Protein AF-A0A9W6T7G6-F1 (afdb_monomer_lite)

Sequence (216 aa):
MIFKNLLLYATSFLFLQGIANAEGKRWNKVQATVNSCNAVTPLGATFDFVGGRGRNTKICTYAPAMGTLMLCANQTLEGDEKLMAQFFENLLDRCPKLTADDLQAQYVNATNNHLPYDPNRNISIPIYLPTLLNPEFTSAAIEEYYWFYRNYDMSPIWGGALLAYWGGALLIAAIFNFMRVTGVIKSFNFTWFNYLRQWFTLPTWFANVVKCDTWY

Structure (mmCIF, N/CA/C/O backbone):
data_AF-A0A9W6T7G6-F1
#
_entry.id   AF-A0A9W6T7G6-F1
#
loop_
_atom_site.group_PDB
_atom_site.id
_atom_site.type_symbol
_atom_site.label_atom_id
_atom_site.label_alt_id
_atom_site.label_comp_id
_atom_site.label_asym_id
_atom_site.label_entity_id
_atom_site.label_seq_id
_atom_site.pdbx_PDB_ins_code
_atom_site.Cartn_x
_atom_site.Cartn_y
_atom_site.Cartn_z
_atom_site.occupancy
_atom_site.B_iso_or_equiv
_atom_site.auth_seq_id
_atom_site.auth_comp_id
_atom_site.auth_asym_id
_atom_site.auth_atom_id
_atom_site.pdbx_PDB_model_num
ATOM 1 N N . MET A 1 1 ? -12.242 -8.575 49.046 1.00 52.22 1 MET A N 1
ATOM 2 C CA . MET A 1 1 ? -12.893 -7.482 48.281 1.00 52.22 1 MET A CA 1
ATOM 3 C C . MET A 1 1 ? -11.879 -6.650 47.480 1.00 52.22 1 MET A C 1
ATOM 5 O O . MET A 1 1 ? -12.135 -6.383 46.317 1.00 52.22 1 MET A O 1
ATOM 9 N N . ILE A 1 2 ? -10.698 -6.349 48.035 1.00 49.16 2 ILE A N 1
ATOM 10 C CA . ILE A 1 2 ? -9.618 -5.557 47.399 1.00 49.16 2 ILE A CA 1
ATOM 11 C C . ILE A 1 2 ? -9.112 -6.145 46.059 1.00 49.16 2 ILE A C 1
ATOM 13 O O . ILE A 1 2 ? -8.926 -5.408 45.096 1.00 49.16 2 ILE A O 1
ATOM 17 N N . PHE A 1 3 ? -8.994 -7.473 45.947 1.00 47.41 3 PHE A N 1
ATOM 18 C CA . PHE A 1 3 ? -8.505 -8.143 44.727 1.00 47.41 3 PHE A CA 1
ATOM 19 C C . PHE A 1 3 ? -9.407 -7.959 43.489 1.00 47.41 3 PHE A C 1
ATOM 21 O O . PHE A 1 3 ? -8.910 -7.926 42.367 1.00 47.41 3 PHE A O 1
ATOM 28 N N . LYS A 1 4 ? -10.729 -7.800 43.672 1.00 56.62 4 LYS A N 1
ATOM 29 C CA . LYS A 1 4 ? -11.670 -7.588 42.553 1.00 56.62 4 LYS A CA 1
ATOM 30 C C . LYS A 1 4 ? -11.545 -6.186 41.953 1.00 56.62 4 LYS A C 1
ATOM 32 O O . LYS A 1 4 ? -11.643 -6.035 40.741 1.00 56.62 4 LYS A O 1
ATOM 37 N N . ASN A 1 5 ? -11.282 -5.184 42.791 1.00 55.41 5 ASN A N 1
ATOM 38 C CA . ASN A 1 5 ? -11.094 -3.810 42.331 1.00 55.41 5 ASN A CA 1
ATOM 39 C C . ASN A 1 5 ? -9.758 -3.654 41.599 1.00 55.41 5 ASN A C 1
ATOM 41 O O . ASN A 1 5 ? -9.711 -3.000 40.564 1.00 55.41 5 ASN A O 1
ATOM 45 N N . LEU A 1 6 ? -8.699 -4.324 42.066 1.00 55.69 6 LEU A N 1
ATOM 46 C CA . LEU A 1 6 ? -7.392 -4.293 41.406 1.00 55.69 6 LEU A CA 1
ATOM 47 C C . LEU A 1 6 ? -7.447 -4.851 39.971 1.00 55.69 6 LEU A C 1
ATOM 49 O O . LEU A 1 6 ? -6.836 -4.290 39.067 1.00 55.69 6 LEU A O 1
ATOM 53 N N . LEU A 1 7 ? -8.231 -5.913 39.750 1.00 63.28 7 LEU A N 1
ATOM 54 C CA . LEU A 1 7 ? -8.416 -6.518 38.425 1.00 63.28 7 LEU A CA 1
ATOM 55 C C . LEU A 1 7 ? -9.178 -5.588 37.460 1.00 63.28 7 LEU A C 1
ATOM 57 O O . LEU A 1 7 ? -8.873 -5.533 36.270 1.00 63.28 7 LEU A O 1
ATOM 61 N N . LEU A 1 8 ? -10.144 -4.825 37.978 1.00 64.75 8 LEU A N 1
ATOM 62 C CA . LEU A 1 8 ? -10.899 -3.816 37.226 1.00 64.75 8 LEU A CA 1
ATOM 63 C C . LEU A 1 8 ? -10.024 -2.622 36.817 1.00 64.75 8 LEU A C 1
ATOM 65 O O . LEU A 1 8 ? -10.102 -2.159 35.680 1.00 64.75 8 LEU A O 1
ATOM 69 N N . TYR A 1 9 ? -9.151 -2.152 37.710 1.00 67.00 9 TYR A N 1
ATOM 70 C CA . TYR A 1 9 ? -8.193 -1.089 37.385 1.00 67.00 9 TYR A CA 1
ATOM 71 C C . TYR A 1 9 ? -7.105 -1.554 36.409 1.00 67.00 9 TYR A C 1
ATOM 73 O O . TYR A 1 9 ? -6.768 -0.830 35.478 1.00 67.00 9 TYR A O 1
ATOM 81 N N . ALA A 1 10 ? -6.596 -2.781 36.556 1.00 65.69 10 ALA A N 1
ATOM 82 C CA . ALA A 1 10 ? -5.599 -3.330 35.637 1.00 65.69 10 ALA A CA 1
ATOM 83 C C . ALA A 1 10 ? -6.156 -3.532 34.214 1.00 65.69 10 ALA A C 1
ATOM 85 O O . ALA A 1 10 ? -5.491 -3.201 33.234 1.00 65.69 10 ALA A O 1
ATOM 86 N N . THR A 1 11 ? -7.394 -4.023 34.087 1.00 67.06 11 THR A N 1
ATOM 87 C CA . THR A 1 11 ? -8.040 -4.223 32.776 1.00 67.06 11 THR A CA 1
ATOM 88 C C . THR A 1 11 ? -8.374 -2.903 32.084 1.00 67.06 11 THR A C 1
ATOM 90 O O . THR A 1 11 ? -8.149 -2.780 30.884 1.00 67.06 11 THR A O 1
ATOM 93 N N . SER A 1 12 ? -8.828 -1.889 32.825 1.00 65.12 12 SER A N 1
ATOM 94 C CA . SER A 1 12 ? -9.093 -0.551 32.271 1.00 65.12 12 SER A CA 1
ATOM 95 C C . SER A 1 12 ? -7.818 0.202 31.864 1.00 65.12 12 SER A C 1
ATOM 97 O O . SER A 1 12 ? -7.824 0.897 30.849 1.00 65.12 12 SER A O 1
ATOM 99 N N . PHE A 1 13 ? -6.704 0.023 32.583 1.00 65.50 13 PHE A N 1
ATOM 100 C CA . PHE A 1 13 ? -5.426 0.659 32.240 1.00 65.50 13 PHE A CA 1
ATOM 101 C C . PHE A 1 13 ? -4.785 0.056 30.980 1.00 65.50 13 PHE A C 1
ATOM 103 O O . PHE A 1 13 ? -4.338 0.793 30.102 1.00 65.50 13 PHE A O 1
ATOM 110 N N . LEU A 1 14 ? -4.813 -1.276 30.835 1.00 65.50 14 LEU A N 1
ATOM 111 C CA . LEU A 1 14 ? -4.361 -1.955 29.611 1.00 65.50 14 LEU A CA 1
ATOM 112 C C . LEU A 1 14 ? -5.207 -1.563 28.387 1.00 65.50 14 LEU A C 1
ATOM 114 O O . LEU A 1 14 ? -4.694 -1.459 27.275 1.00 65.50 14 LEU A O 1
ATOM 118 N N . PHE A 1 15 ? -6.494 -1.286 28.596 1.00 63.78 15 PHE A N 1
ATOM 119 C CA . PHE A 1 15 ? -7.415 -0.857 27.546 1.00 63.78 15 PHE A CA 1
ATOM 120 C C . PHE A 1 15 ? -7.110 0.551 27.021 1.00 63.78 15 PHE A C 1
ATOM 122 O O . PHE A 1 15 ? -7.088 0.774 25.812 1.00 63.78 15 PHE A O 1
ATOM 129 N N . LEU A 1 16 ? -6.816 1.496 27.921 1.00 62.16 16 LEU A N 1
ATOM 130 C CA . LEU A 1 16 ? -6.430 2.861 27.548 1.00 62.16 16 LEU A CA 1
ATOM 131 C C . LEU A 1 16 ? -5.098 2.890 26.785 1.00 62.16 16 LEU A C 1
ATOM 133 O O . LEU A 1 16 ? -4.961 3.654 25.831 1.00 62.16 16 LEU A O 1
ATOM 137 N N . GLN A 1 17 ? -4.148 2.018 27.137 1.00 63.84 17 GLN A N 1
ATOM 138 C CA . GLN A 1 17 ? -2.893 1.881 26.390 1.00 63.84 17 GLN A CA 1
ATOM 139 C C . GLN A 1 17 ? -3.094 1.297 24.982 1.00 63.84 17 GLN A C 1
ATOM 141 O O . GLN A 1 17 ? -2.396 1.700 24.053 1.00 63.84 17 GLN A O 1
ATOM 146 N N . GLY A 1 18 ? -4.065 0.395 24.796 1.00 61.94 18 GLY A N 1
ATOM 147 C CA . GLY A 1 18 ? -4.413 -0.148 23.478 1.00 61.94 18 GLY A CA 1
ATOM 148 C C . GLY A 1 18 ? -5.012 0.893 22.527 1.00 61.94 18 GLY A C 1
ATOM 149 O O . GLY A 1 18 ? -4.710 0.877 21.338 1.00 61.94 18 GLY A O 1
ATOM 150 N N . ILE A 1 19 ? -5.812 1.829 23.050 1.00 61.59 19 ILE A N 1
ATOM 151 C CA . ILE A 1 19 ? -6.407 2.919 22.259 1.00 61.59 19 ILE A CA 1
ATOM 152 C C . ILE A 1 19 ? -5.366 4.008 21.952 1.00 61.59 19 ILE A C 1
ATOM 154 O O . ILE A 1 19 ? -5.333 4.517 20.836 1.00 61.59 19 ILE A O 1
ATOM 158 N N . ALA A 1 20 ? -4.482 4.339 22.902 1.00 58.69 20 ALA A N 1
ATOM 159 C CA . ALA A 1 20 ? -3.433 5.345 22.699 1.00 58.69 20 ALA A CA 1
ATOM 160 C C . ALA A 1 20 ? -2.364 4.913 21.675 1.00 58.69 20 ALA A C 1
ATOM 162 O O . ALA A 1 20 ? -1.839 5.750 20.951 1.00 58.69 20 ALA A O 1
ATOM 163 N N . ASN A 1 21 ? -2.082 3.610 21.563 1.00 60.38 21 ASN A N 1
ATOM 164 C CA . ASN A 1 21 ? -1.170 3.064 20.548 1.00 60.38 21 ASN A CA 1
ATOM 165 C C . ASN A 1 21 ? -1.843 2.795 19.188 1.00 60.38 21 ASN A C 1
ATOM 167 O O . ASN A 1 21 ? -1.189 2.293 18.275 1.00 60.38 21 ASN A O 1
ATOM 171 N N . ALA A 1 22 ? -3.130 3.122 19.025 1.00 57.16 22 ALA A N 1
ATOM 172 C CA . ALA A 1 22 ? -3.852 2.957 17.763 1.00 57.16 22 ALA A CA 1
ATOM 173 C C . ALA A 1 22 ? -3.581 4.085 16.748 1.00 57.16 22 ALA A C 1
ATOM 175 O O . ALA A 1 22 ? -4.274 4.166 15.732 1.00 57.16 22 ALA A O 1
ATOM 176 N N . GLU A 1 23 ? -2.547 4.911 16.957 1.00 55.28 23 GLU A N 1
ATOM 177 C CA . GLU A 1 23 ? -1.895 5.673 15.882 1.00 55.28 23 GLU A CA 1
ATOM 178 C C . GLU A 1 23 ? -1.158 4.706 14.936 1.00 55.28 23 GLU A C 1
ATOM 180 O O . GLU A 1 23 ? 0.062 4.714 14.778 1.00 55.28 23 GLU A O 1
ATOM 185 N N . GLY A 1 24 ? -1.923 3.810 14.312 1.00 56.22 24 GLY A N 1
ATOM 186 C CA . GLY A 1 24 ? -1.456 2.995 13.211 1.00 56.22 24 GLY A CA 1
ATOM 187 C C . GLY A 1 24 ? -0.985 3.911 12.088 1.00 56.22 24 GLY A C 1
ATOM 188 O O . GLY A 1 24 ? -1.591 4.947 11.805 1.00 56.22 24 GLY A O 1
ATOM 189 N N . LYS A 1 25 ? 0.126 3.530 11.458 1.00 59.62 25 LYS A N 1
ATOM 190 C CA . LYS A 1 25 ? 0.683 4.197 10.281 1.00 59.62 25 LYS A CA 1
ATOM 191 C C . LYS A 1 25 ? -0.418 4.285 9.215 1.00 59.62 25 LYS A C 1
ATOM 193 O O . LYS A 1 25 ? -0.703 3.281 8.572 1.00 59.62 25 LYS A O 1
ATOM 198 N N . ARG A 1 26 ? -1.049 5.458 9.064 1.00 65.50 26 ARG A N 1
ATOM 199 C CA . ARG A 1 26 ? -2.083 5.682 8.042 1.00 65.50 26 ARG A CA 1
ATOM 200 C C . ARG A 1 26 ? -1.493 5.356 6.680 1.00 65.50 26 ARG A C 1
ATOM 202 O O . ARG A 1 26 ? -0.434 5.886 6.326 1.00 65.50 26 ARG A O 1
ATOM 209 N N . TRP A 1 27 ? -2.163 4.496 5.928 1.00 70.50 27 TRP A N 1
ATOM 210 C CA . TRP A 1 27 ? -1.710 4.145 4.593 1.00 70.50 27 TRP A CA 1
ATOM 211 C C . TRP A 1 27 ? -1.809 5.379 3.695 1.00 70.50 27 TRP A C 1
ATOM 213 O O . TRP A 1 27 ? -2.861 6.005 3.561 1.00 70.50 27 TRP A O 1
ATOM 223 N N . ASN A 1 28 ? -0.687 5.751 3.082 1.00 79.62 28 ASN A N 1
ATOM 224 C CA . ASN A 1 28 ? -0.643 6.845 2.116 1.00 79.62 28 ASN A CA 1
ATOM 225 C C . ASN A 1 28 ? -1.052 6.325 0.723 1.00 79.62 28 ASN A C 1
ATOM 227 O O . ASN A 1 28 ? -0.790 5.166 0.393 1.00 79.62 28 ASN A O 1
ATOM 231 N N . LYS A 1 29 ? -1.627 7.195 -0.120 1.00 82.12 29 LYS A N 1
ATOM 232 C CA . LYS A 1 29 ? -1.991 6.927 -1.526 1.00 82.12 29 LYS A CA 1
ATOM 233 C C . LYS A 1 29 ? -0.865 6.201 -2.273 1.00 82.12 29 LYS A C 1
ATOM 235 O O . LYS A 1 29 ? -1.125 5.222 -2.956 1.00 82.12 29 LYS A O 1
ATOM 240 N N . VAL A 1 30 ? 0.389 6.603 -2.050 1.00 86.75 30 VAL A N 1
ATOM 241 C CA . VAL A 1 30 ? 1.581 5.977 -2.650 1.00 86.75 30 VAL A CA 1
ATOM 242 C C . VAL A 1 30 ? 1.697 4.488 -2.315 1.00 86.75 30 VAL A C 1
ATOM 244 O O . VAL A 1 30 ? 1.949 3.678 -3.200 1.00 86.75 30 VAL A O 1
ATOM 247 N N . GLN A 1 31 ? 1.482 4.089 -1.060 1.00 85.81 31 GLN A N 1
ATOM 248 C CA . GLN A 1 31 ? 1.586 2.680 -0.667 1.00 85.81 31 GLN A CA 1
ATOM 249 C C . GLN A 1 31 ? 0.458 1.842 -1.266 1.00 85.81 31 GLN A C 1
ATOM 251 O O . GLN A 1 31 ? 0.704 0.711 -1.692 1.00 85.81 31 GLN A O 1
ATOM 256 N N . ALA A 1 32 ? -0.752 2.408 -1.339 1.00 86.94 32 ALA A N 1
ATOM 257 C CA . ALA A 1 32 ? -1.863 1.788 -2.049 1.00 86.94 32 ALA A CA 1
ATOM 258 C C . ALA A 1 32 ? -1.503 1.571 -3.526 1.00 86.94 32 ALA A C 1
ATOM 260 O O . ALA A 1 32 ? -1.640 0.449 -4.003 1.00 86.94 32 ALA A O 1
ATOM 261 N N . THR A 1 33 ? -0.928 2.578 -4.194 1.00 90.25 33 THR A N 1
ATOM 262 C CA . THR A 1 33 ? -0.451 2.487 -5.584 1.00 90.25 33 THR A CA 1
ATOM 263 C C . THR A 1 33 ? 0.631 1.422 -5.775 1.00 90.25 33 THR A C 1
ATOM 265 O O . THR A 1 33 ? 0.553 0.633 -6.711 1.00 90.25 33 THR A O 1
ATOM 268 N N . VAL A 1 34 ? 1.635 1.339 -4.890 1.00 90.19 34 VAL A N 1
ATOM 269 C CA . VAL A 1 34 ? 2.666 0.283 -4.974 1.00 90.19 34 VAL A CA 1
ATOM 270 C C . VAL A 1 34 ? 2.020 -1.099 -4.896 1.00 90.19 34 VAL A C 1
ATOM 272 O O . VAL A 1 34 ? 2.378 -1.996 -5.657 1.00 90.19 34 VAL A O 1
ATOM 275 N N . ASN A 1 35 ? 1.076 -1.291 -3.976 1.00 90.06 35 ASN A N 1
ATOM 276 C CA . ASN A 1 35 ? 0.450 -2.590 -3.755 1.00 90.06 35 ASN A CA 1
ATOM 277 C C . ASN A 1 35 ? -0.518 -2.972 -4.877 1.00 90.06 35 ASN A C 1
ATOM 279 O O . ASN A 1 35 ? -0.461 -4.112 -5.340 1.00 90.06 35 ASN A O 1
ATOM 283 N N . SER A 1 36 ? -1.332 -2.032 -5.359 1.00 91.50 36 SER A N 1
ATOM 284 C CA . SER A 1 36 ? -2.248 -2.262 -6.475 1.00 91.50 36 SER A CA 1
ATOM 285 C C . SER A 1 36 ? -1.488 -2.528 -7.771 1.00 91.50 36 SER A C 1
ATOM 287 O O . SER A 1 36 ? -1.711 -3.559 -8.400 1.00 91.50 36 SER A O 1
ATOM 289 N N . CYS A 1 37 ? -0.510 -1.694 -8.133 1.00 91.75 37 CYS A N 1
ATOM 290 C CA . CYS A 1 37 ? 0.275 -1.899 -9.350 1.00 91.75 37 CYS A CA 1
ATOM 291 C C . CYS A 1 37 ? 1.048 -3.224 -9.315 1.00 91.75 37 CYS A C 1
ATOM 293 O O . CYS A 1 37 ? 1.111 -3.937 -10.316 1.00 91.75 37 CYS A O 1
ATOM 295 N N . ASN A 1 38 ? 1.576 -3.621 -8.157 1.00 90.56 38 ASN A N 1
ATOM 296 C CA . ASN A 1 38 ? 2.241 -4.913 -7.979 1.00 90.56 38 ASN A CA 1
ATOM 297 C C . ASN A 1 38 ? 1.261 -6.098 -8.070 1.00 90.56 38 ASN A C 1
ATOM 299 O O . ASN A 1 38 ? 1.620 -7.174 -8.546 1.00 90.56 38 ASN A O 1
ATOM 303 N N . ALA A 1 39 ? 0.010 -5.918 -7.648 1.00 89.19 39 ALA A N 1
ATOM 304 C CA . ALA A 1 39 ? -1.029 -6.926 -7.814 1.00 89.19 39 ALA A CA 1
ATOM 305 C C . ALA A 1 39 ? -1.481 -7.068 -9.275 1.00 89.19 39 ALA A C 1
ATOM 307 O O . ALA A 1 39 ? -1.669 -8.194 -9.734 1.00 89.19 39 ALA A O 1
ATOM 308 N N . VAL A 1 40 ? -1.597 -5.955 -10.003 1.00 90.06 40 VAL A N 1
ATOM 309 C CA . VAL A 1 40 ? -2.096 -5.919 -11.386 1.00 90.06 40 VAL A CA 1
ATOM 310 C C . VAL A 1 40 ? -1.035 -6.323 -12.408 1.00 90.06 40 VAL A C 1
ATOM 312 O O . VAL A 1 40 ? -1.359 -6.998 -13.381 1.00 90.06 40 VAL A O 1
ATOM 315 N N . THR A 1 41 ? 0.233 -5.968 -12.189 1.00 88.38 41 THR A N 1
ATOM 316 C CA . THR A 1 41 ? 1.341 -6.271 -13.116 1.00 88.38 41 THR A CA 1
ATOM 317 C C . THR A 1 41 ? 1.371 -7.740 -13.580 1.00 88.38 41 THR A C 1
ATOM 319 O O . THR A 1 41 ? 1.367 -7.960 -14.789 1.00 88.38 41 THR A O 1
ATOM 322 N N . PRO A 1 42 ? 1.332 -8.759 -12.694 1.00 82.88 42 PRO A N 1
ATOM 323 C CA . PRO A 1 42 ? 1.331 -10.165 -13.113 1.00 82.88 42 PRO A CA 1
ATOM 324 C C . PRO A 1 42 ? -0.006 -10.655 -13.694 1.00 82.88 42 PRO A C 1
ATOM 326 O O . PRO A 1 42 ? -0.063 -11.769 -14.204 1.00 82.88 42 PRO A O 1
ATOM 329 N N . LEU A 1 43 ? -1.087 -9.877 -13.571 1.00 82.25 43 LEU A N 1
ATOM 330 C CA . LEU A 1 43 ? -2.397 -10.204 -14.143 1.00 82.25 43 LEU A CA 1
ATOM 331 C C . LEU A 1 43 ? -2.543 -9.648 -15.562 1.00 82.25 43 LEU A C 1
ATOM 333 O O . LEU A 1 43 ? -3.171 -10.279 -16.405 1.00 82.25 43 LEU A O 1
ATOM 337 N N . GLY A 1 44 ? -1.963 -8.474 -15.826 1.00 79.62 44 GLY A N 1
ATOM 338 C CA . GLY A 1 44 ? -1.994 -7.837 -17.142 1.00 79.62 44 GLY A CA 1
ATOM 339 C C . GLY A 1 44 ? -0.851 -8.254 -18.068 1.00 79.62 44 GLY A C 1
ATOM 340 O O . GLY A 1 44 ? -0.952 -8.056 -19.278 1.00 79.62 44 GLY A O 1
ATOM 341 N N . ALA A 1 45 ? 0.232 -8.825 -17.533 1.00 84.25 45 ALA A N 1
ATOM 342 C CA . ALA A 1 45 ? 1.332 -9.329 -18.342 1.00 84.25 45 ALA A CA 1
ATOM 343 C C . ALA A 1 45 ? 2.068 -10.497 -17.672 1.00 84.25 45 ALA A C 1
ATOM 345 O O . ALA A 1 45 ? 2.326 -10.489 -16.467 1.00 84.25 45 ALA A O 1
ATOM 346 N N . THR A 1 46 ? 2.467 -11.475 -18.483 1.00 87.44 46 THR A N 1
ATOM 347 C CA . THR A 1 46 ? 3.339 -12.567 -18.044 1.00 87.44 46 THR A CA 1
ATOM 348 C C . THR A 1 46 ? 4.777 -12.217 -18.369 1.00 87.44 46 THR A C 1
ATOM 350 O O . THR A 1 46 ? 5.093 -11.834 -19.491 1.00 87.44 46 THR A O 1
ATOM 353 N N . PHE A 1 47 ? 5.660 -12.368 -17.390 1.00 87.69 47 PHE A N 1
ATOM 354 C CA . PHE A 1 47 ? 7.091 -12.136 -17.546 1.00 87.69 47 PHE A CA 1
ATOM 355 C C . PHE A 1 47 ? 7.850 -13.439 -17.307 1.00 87.69 47 PHE A C 1
ATOM 357 O O . PHE A 1 47 ? 7.477 -14.234 -16.439 1.00 87.69 47 PHE A O 1
ATOM 364 N N . ASP A 1 48 ? 8.931 -13.639 -18.057 1.00 86.06 48 ASP A N 1
ATOM 365 C CA . ASP A 1 48 ? 9.819 -14.790 -17.895 1.00 86.06 48 ASP A CA 1
ATOM 366 C C . ASP A 1 48 ? 10.800 -14.544 -16.738 1.00 86.06 48 ASP A C 1
ATOM 368 O O . ASP A 1 48 ? 11.946 -14.126 -16.915 1.00 86.06 48 ASP A O 1
ATOM 372 N N . PHE A 1 49 ? 10.297 -14.691 -15.511 1.00 83.06 49 PHE A N 1
ATOM 373 C CA . PHE A 1 49 ? 11.080 -14.424 -14.309 1.00 83.06 49 PHE A CA 1
ATOM 374 C C . PHE A 1 49 ? 12.198 -15.454 -14.130 1.00 83.06 49 PHE A C 1
ATOM 376 O O . PHE A 1 49 ? 11.941 -16.632 -13.873 1.00 83.06 49 PHE A O 1
ATOM 383 N N . VAL A 1 50 ? 13.445 -14.989 -14.127 1.00 67.38 50 VAL A N 1
ATOM 384 C CA . VAL A 1 50 ? 14.603 -15.828 -13.805 1.00 67.38 50 VAL A CA 1
ATOM 385 C C . VAL A 1 50 ? 14.854 -15.801 -12.292 1.00 67.38 50 VAL A C 1
ATOM 387 O O . VAL A 1 50 ? 15.390 -14.838 -11.749 1.00 67.38 50 VAL A O 1
ATOM 390 N N . GLY A 1 51 ? 14.473 -16.874 -11.593 1.00 60.34 51 GLY A N 1
ATOM 391 C CA . GLY A 1 51 ? 14.727 -17.039 -10.155 1.00 60.34 51 GLY A CA 1
ATOM 392 C C . GLY A 1 51 ? 13.831 -16.201 -9.220 1.00 60.34 51 GLY A C 1
ATOM 393 O O . GLY A 1 51 ? 12.896 -15.530 -9.645 1.00 60.34 51 GLY A O 1
ATOM 394 N N . GLY A 1 52 ? 14.089 -16.294 -7.906 1.00 61.88 52 GLY A N 1
ATOM 395 C CA . GLY A 1 52 ? 13.355 -15.574 -6.848 1.00 61.88 52 GLY A CA 1
ATOM 396 C C . GLY A 1 52 ? 12.197 -16.357 -6.198 1.00 61.88 52 GLY A C 1
ATOM 397 O O . GLY A 1 52 ? 11.436 -17.062 -6.862 1.00 61.88 52 GLY A O 1
ATOM 398 N N . ARG A 1 53 ? 12.049 -16.232 -4.867 1.00 64.31 53 ARG A N 1
ATOM 399 C CA . ARG A 1 53 ? 10.903 -16.761 -4.098 1.00 64.31 53 ARG A CA 1
ATOM 400 C C . ARG A 1 53 ? 9.950 -15.617 -3.744 1.00 64.31 53 ARG A C 1
ATOM 402 O O . ARG A 1 53 ? 10.328 -14.722 -2.992 1.00 64.31 53 ARG A O 1
ATOM 409 N N . GLY A 1 54 ? 8.721 -15.666 -4.255 1.00 71.94 54 GLY A N 1
ATOM 410 C CA . GLY A 1 54 ? 7.682 -14.657 -4.005 1.00 71.94 54 GLY A CA 1
ATOM 411 C C . GLY A 1 54 ? 7.538 -13.607 -5.114 1.00 71.94 54 GLY A C 1
ATOM 412 O O . GLY A 1 54 ? 8.376 -13.499 -6.002 1.00 71.94 54 GLY A O 1
ATOM 413 N N . ARG A 1 55 ? 6.432 -12.852 -5.086 1.00 69.69 55 ARG A N 1
ATOM 414 C CA . ARG A 1 55 ? 6.074 -11.876 -6.136 1.00 69.69 55 ARG A CA 1
ATOM 415 C C . ARG A 1 55 ? 7.002 -10.658 -6.144 1.00 69.69 55 ARG A C 1
ATOM 417 O O . ARG A 1 55 ? 7.535 -10.307 -7.188 1.00 69.69 55 ARG A O 1
ATOM 424 N N . ASN A 1 56 ? 7.247 -10.071 -4.972 1.00 71.69 56 ASN A N 1
ATOM 425 C CA . ASN A 1 56 ? 8.067 -8.861 -4.848 1.00 71.69 56 ASN A CA 1
ATOM 426 C C . ASN A 1 56 ? 9.504 -9.107 -5.315 1.00 71.69 56 ASN A C 1
ATOM 428 O O . ASN A 1 56 ? 10.033 -8.340 -6.107 1.00 71.69 56 ASN A O 1
ATOM 432 N N . THR A 1 57 ? 10.109 -10.218 -4.888 1.00 76.31 57 THR A N 1
ATOM 433 C CA . THR A 1 57 ? 11.495 -10.552 -5.242 1.00 76.31 57 THR A CA 1
ATOM 434 C C . THR A 1 57 ? 11.672 -10.755 -6.744 1.00 76.31 57 THR A C 1
ATOM 436 O O . THR A 1 57 ? 12.682 -10.318 -7.281 1.00 76.31 57 THR A O 1
ATOM 439 N N . LYS A 1 58 ? 10.677 -11.342 -7.423 1.00 83.50 58 LYS A N 1
ATOM 440 C CA . LYS A 1 58 ? 10.671 -11.533 -8.879 1.00 83.50 58 LYS A CA 1
ATOM 441 C C . LYS A 1 58 ? 10.612 -10.218 -9.656 1.00 83.50 58 LYS A C 1
ATOM 443 O O . LYS A 1 58 ? 11.329 -10.066 -10.641 1.00 83.50 58 LYS A O 1
ATOM 448 N N . ILE A 1 59 ? 9.796 -9.263 -9.205 1.00 87.50 59 ILE A N 1
ATOM 449 C CA . ILE A 1 59 ? 9.712 -7.938 -9.840 1.00 87.50 59 ILE A CA 1
ATOM 450 C C . ILE A 1 59 ? 11.001 -7.145 -9.601 1.00 87.50 59 ILE A C 1
ATOM 452 O O . ILE A 1 59 ? 11.520 -6.548 -10.537 1.00 87.50 59 ILE A O 1
ATOM 456 N N . CYS A 1 60 ? 11.578 -7.212 -8.394 1.00 88.12 60 CYS A N 1
ATOM 457 C CA . CYS A 1 60 ? 12.850 -6.554 -8.076 1.00 88.12 60 CYS A CA 1
ATOM 458 C C . CYS A 1 60 ? 14.027 -7.018 -8.951 1.00 88.12 60 CYS A C 1
ATOM 460 O O . CYS A 1 60 ? 14.980 -6.268 -9.132 1.00 88.12 60 CYS A O 1
ATOM 462 N N . THR A 1 61 ? 14.003 -8.255 -9.456 1.00 88.25 61 THR A N 1
ATOM 463 C CA . THR A 1 61 ? 15.104 -8.823 -10.251 1.00 88.25 61 THR A CA 1
ATOM 464 C C . THR A 1 61 ? 14.907 -8.708 -11.758 1.00 88.25 61 THR A C 1
ATOM 466 O O . THR A 1 61 ? 15.834 -9.013 -12.503 1.00 88.25 61 THR A O 1
ATOM 469 N N . TYR A 1 62 ? 13.722 -8.309 -12.226 1.00 89.88 62 TYR A N 1
ATOM 470 C CA . TYR A 1 62 ? 13.378 -8.333 -13.646 1.00 89.88 62 TYR A CA 1
ATOM 471 C C . TYR A 1 62 ? 12.970 -6.944 -14.145 1.00 89.88 62 TYR A C 1
ATOM 473 O O . TYR A 1 62 ? 11.852 -6.484 -13.907 1.00 89.88 62 TYR A O 1
ATOM 481 N N . ALA A 1 63 ? 13.879 -6.282 -14.868 1.00 91.19 63 ALA A N 1
ATOM 482 C CA . ALA A 1 63 ? 13.721 -4.890 -15.297 1.00 91.19 63 ALA A CA 1
ATOM 483 C C . ALA A 1 63 ? 12.439 -4.610 -16.115 1.00 91.19 63 ALA A C 1
ATOM 485 O O . ALA A 1 63 ? 11.797 -3.598 -15.846 1.00 91.19 63 ALA A O 1
ATOM 486 N N . PRO A 1 64 ? 11.980 -5.480 -17.042 1.00 92.44 64 PRO A N 1
ATOM 487 C CA . PRO A 1 64 ? 10.714 -5.248 -17.749 1.00 92.44 64 PRO A CA 1
ATOM 488 C C . PRO A 1 64 ? 9.481 -5.238 -16.832 1.00 92.44 64 PRO A C 1
ATOM 490 O O . PRO A 1 64 ? 8.564 -4.434 -17.020 1.00 92.44 64 PRO A O 1
ATOM 493 N N . ALA A 1 65 ? 9.469 -6.099 -15.809 1.00 92.25 65 ALA A N 1
ATOM 494 C CA . ALA A 1 65 ? 8.388 -6.140 -14.825 1.00 92.25 65 ALA A CA 1
ATOM 495 C C . ALA A 1 65 ? 8.441 -4.920 -13.900 1.00 92.25 65 ALA A C 1
ATOM 497 O O . ALA A 1 65 ? 7.406 -4.310 -13.637 1.00 92.25 65 ALA A O 1
ATOM 498 N N . MET A 1 66 ? 9.639 -4.526 -13.456 1.00 93.25 66 MET A N 1
ATOM 499 C CA . MET A 1 66 ? 9.825 -3.305 -12.671 1.00 93.25 66 MET A CA 1
ATOM 500 C C . MET A 1 66 ? 9.420 -2.057 -13.468 1.00 93.25 66 MET A C 1
ATOM 502 O O . MET A 1 66 ? 8.703 -1.203 -12.959 1.00 93.25 66 MET A O 1
ATOM 506 N N . GLY A 1 67 ? 9.800 -1.972 -14.744 1.00 94.62 67 GLY A N 1
ATOM 507 C CA . GLY A 1 67 ? 9.391 -0.892 -15.639 1.00 94.62 67 GLY A CA 1
ATOM 508 C C . GLY A 1 67 ? 7.873 -0.808 -15.790 1.00 94.62 67 GLY A C 1
ATOM 509 O O . GLY A 1 67 ? 7.302 0.266 -15.648 1.00 94.62 67 GLY A O 1
ATOM 510 N N . THR A 1 68 ? 7.203 -1.947 -15.986 1.00 94.69 68 THR A N 1
ATOM 511 C CA . THR A 1 68 ? 5.730 -2.023 -16.041 1.00 94.69 68 THR A CA 1
ATOM 512 C C . THR A 1 68 ? 5.084 -1.542 -14.739 1.00 94.69 68 THR A C 1
ATOM 514 O O . THR A 1 68 ? 4.120 -0.776 -14.766 1.00 94.69 68 THR A O 1
ATOM 517 N N . LEU A 1 69 ? 5.652 -1.927 -13.592 1.00 94.56 69 LEU A N 1
ATOM 518 C CA . LEU A 1 69 ? 5.208 -1.463 -12.279 1.00 94.56 69 LEU A CA 1
ATOM 519 C C . LEU A 1 69 ? 5.335 0.065 -12.143 1.00 94.56 69 LEU A C 1
ATOM 521 O O . LEU A 1 69 ? 4.408 0.720 -11.668 1.00 94.56 69 LEU A O 1
ATOM 525 N N . MET A 1 70 ? 6.463 0.636 -12.573 1.00 94.81 70 MET A N 1
ATOM 526 C CA . MET A 1 70 ? 6.711 2.080 -12.512 1.00 94.81 70 MET A CA 1
ATOM 527 C C . MET A 1 70 ? 5.821 2.867 -13.484 1.00 94.81 70 MET A C 1
ATOM 529 O O . MET A 1 70 ? 5.338 3.940 -13.131 1.00 94.81 70 MET A O 1
ATOM 533 N N . LEU A 1 71 ? 5.531 2.323 -14.669 1.00 94.69 71 LEU A N 1
ATOM 534 C CA . LEU A 1 71 ? 4.579 2.918 -15.613 1.00 94.69 71 LEU A CA 1
ATOM 535 C C . LEU A 1 71 ? 3.155 2.939 -15.048 1.00 94.69 71 LEU A C 1
ATOM 537 O O . LEU A 1 71 ? 2.474 3.957 -15.150 1.00 94.69 71 LEU A O 1
ATOM 541 N N . CYS A 1 72 ? 2.728 1.856 -14.395 1.00 94.19 72 CYS A N 1
ATOM 542 C CA . CYS A 1 72 ? 1.450 1.808 -13.684 1.00 94.19 72 CYS A CA 1
ATOM 543 C C . CYS A 1 72 ? 1.366 2.889 -12.598 1.00 94.19 72 CYS A C 1
ATOM 545 O O . CYS A 1 72 ? 0.368 3.607 -12.491 1.00 94.19 72 CYS A O 1
ATOM 547 N N . ALA A 1 73 ? 2.435 3.047 -11.814 1.00 93.62 73 ALA A N 1
ATOM 548 C CA . ALA A 1 73 ? 2.497 4.075 -10.785 1.00 93.62 73 ALA A CA 1
ATOM 549 C C . ALA A 1 73 ? 2.420 5.481 -11.383 1.00 93.62 73 ALA A C 1
ATOM 551 O O . ALA A 1 73 ? 1.639 6.294 -10.899 1.00 93.62 73 ALA A O 1
ATOM 552 N N . ASN A 1 74 ? 3.142 5.736 -12.475 1.00 93.94 74 ASN A N 1
ATOM 553 C CA . ASN A 1 74 ? 3.114 7.016 -13.172 1.00 93.94 74 ASN A CA 1
ATOM 554 C C . ASN A 1 74 ? 1.708 7.367 -13.692 1.00 93.94 74 ASN A C 1
ATOM 556 O O . ASN A 1 74 ? 1.244 8.488 -13.502 1.00 93.94 74 ASN A O 1
ATOM 560 N N . GLN A 1 75 ? 0.994 6.394 -14.272 1.00 91.06 75 GLN A N 1
ATOM 561 C CA . GLN A 1 75 ? -0.400 6.571 -14.701 1.00 91.06 75 GLN A CA 1
ATOM 562 C C . GLN A 1 75 ? -1.336 6.884 -13.525 1.00 91.06 75 GLN A C 1
ATOM 564 O O . GLN A 1 75 ? -2.241 7.700 -13.650 1.00 91.06 75 GLN A O 1
ATOM 569 N N . THR A 1 76 ? -1.105 6.255 -12.374 1.00 89.75 76 THR A N 1
ATOM 570 C CA . THR A 1 76 ? -1.944 6.396 -11.172 1.00 89.75 76 THR A CA 1
ATOM 571 C C . THR A 1 76 ? -1.703 7.697 -10.415 1.00 89.75 76 THR A C 1
ATOM 573 O O . THR A 1 76 ? -2.605 8.261 -9.795 1.00 89.75 76 THR A O 1
ATOM 576 N N . LEU A 1 77 ? -0.444 8.121 -10.378 1.00 90.38 77 LEU A N 1
ATOM 577 C CA . LEU A 1 77 ? 0.010 9.307 -9.665 1.00 90.38 77 LEU A CA 1
ATOM 578 C C . LEU A 1 77 ? -0.007 10.544 -10.565 1.00 90.38 77 LEU A C 1
ATOM 580 O O . LEU A 1 77 ? 0.447 11.595 -10.131 1.00 90.38 77 LEU A O 1
ATOM 584 N N . GLU A 1 78 ? -0.537 10.416 -11.787 1.00 88.44 78 GLU A N 1
ATOM 585 C CA . GLU A 1 78 ? -0.700 11.506 -12.754 1.00 88.44 78 GLU A CA 1
ATOM 586 C C . GLU A 1 78 ? 0.622 12.237 -13.057 1.00 88.44 78 GLU A C 1
ATOM 588 O O . GLU A 1 78 ? 0.639 13.433 -13.334 1.00 88.44 78 GLU A O 1
ATOM 593 N N . GLY A 1 79 ? 1.749 11.522 -12.985 1.00 84.19 79 GLY A N 1
ATOM 594 C CA . GLY A 1 79 ? 3.075 12.110 -13.179 1.00 84.19 79 GLY A CA 1
ATOM 595 C C . GLY A 1 79 ? 3.549 13.058 -12.075 1.00 84.19 79 GLY A C 1
ATOM 596 O O . GLY A 1 79 ? 4.504 13.796 -12.301 1.00 84.19 79 GLY A O 1
ATOM 597 N N . ASP A 1 80 ? 2.935 13.050 -10.886 1.00 91.06 80 ASP A N 1
ATOM 598 C CA . ASP A 1 80 ? 3.416 13.843 -9.750 1.00 91.06 80 ASP A CA 1
ATOM 599 C C . ASP A 1 80 ? 4.810 13.365 -9.306 1.00 91.06 80 ASP A C 1
ATOM 601 O O . ASP A 1 80 ? 4.976 12.284 -8.729 1.00 91.06 80 ASP A O 1
ATOM 605 N N . GLU A 1 81 ? 5.821 14.201 -9.551 1.00 90.56 81 GLU A N 1
ATOM 606 C CA . GLU A 1 81 ? 7.225 13.913 -9.247 1.00 90.56 81 GLU A CA 1
ATOM 607 C C . GLU A 1 81 ? 7.466 13.613 -7.763 1.00 90.56 81 GLU A C 1
ATOM 609 O O . GLU A 1 81 ? 8.265 12.736 -7.430 1.00 90.56 81 GLU A O 1
ATOM 614 N N . LYS A 1 82 ? 6.763 14.294 -6.846 1.00 91.50 82 LYS A N 1
ATOM 615 C CA . LYS A 1 82 ? 6.940 14.081 -5.401 1.00 91.50 82 LYS A CA 1
ATOM 616 C C . LYS A 1 82 ? 6.371 12.736 -4.982 1.00 91.50 82 LYS A C 1
ATOM 618 O O . LYS A 1 82 ? 6.974 12.042 -4.161 1.00 91.50 82 LYS A O 1
ATOM 623 N N . LEU A 1 83 ? 5.214 12.365 -5.526 1.00 91.38 83 LEU A N 1
ATOM 624 C CA . LEU A 1 83 ? 4.599 11.069 -5.243 1.00 91.38 83 LEU A CA 1
ATOM 625 C C . LEU A 1 83 ? 5.386 9.927 -5.892 1.00 91.38 83 LEU A C 1
ATOM 627 O O . LEU A 1 83 ? 5.537 8.879 -5.267 1.00 91.38 83 LEU A O 1
ATOM 631 N N . MET A 1 84 ? 5.939 10.137 -7.088 1.00 92.81 84 MET A N 1
ATOM 632 C CA . M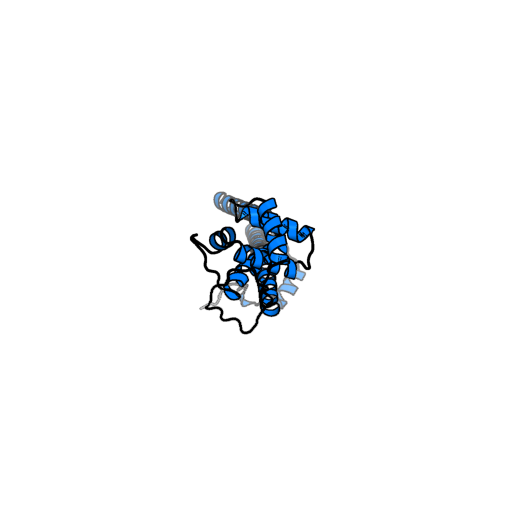ET A 1 84 ? 6.834 9.179 -7.744 1.00 92.81 84 MET A CA 1
ATOM 633 C C . MET A 1 84 ? 8.160 9.009 -6.989 1.00 92.81 84 MET A C 1
ATOM 635 O O . MET A 1 84 ? 8.622 7.883 -6.822 1.00 92.81 84 MET A O 1
ATOM 639 N N . ALA A 1 85 ? 8.735 10.078 -6.434 1.00 91.94 85 ALA A N 1
ATOM 640 C CA . ALA A 1 85 ? 9.905 9.965 -5.562 1.00 91.94 85 ALA A CA 1
ATOM 641 C C . ALA A 1 85 ? 9.588 9.138 -4.303 1.00 91.94 85 ALA A C 1
ATOM 643 O O . ALA A 1 85 ? 10.303 8.193 -3.980 1.00 91.94 85 ALA A O 1
ATOM 644 N N . GLN A 1 86 ? 8.457 9.409 -3.636 1.00 91.81 86 GLN A N 1
ATOM 645 C CA . GLN A 1 86 ? 7.994 8.580 -2.513 1.00 91.81 86 GLN A CA 1
ATOM 646 C C . GLN A 1 86 ? 7.739 7.126 -2.930 1.00 91.81 86 GLN A C 1
ATOM 648 O O . GLN A 1 86 ? 7.936 6.205 -2.136 1.00 91.81 86 GLN A O 1
ATOM 653 N N . PHE A 1 87 ? 7.271 6.902 -4.156 1.00 92.56 87 PHE A N 1
ATOM 654 C CA . PHE A 1 87 ? 7.067 5.570 -4.706 1.00 92.56 87 PHE A CA 1
ATOM 655 C C . PHE A 1 87 ? 8.396 4.818 -4.847 1.00 92.56 87 PHE A C 1
ATOM 657 O O . PHE A 1 87 ? 8.475 3.668 -4.415 1.00 92.56 87 PHE A O 1
ATOM 664 N N . PHE A 1 88 ? 9.447 5.463 -5.362 1.00 93.19 88 PHE A N 1
ATOM 665 C CA . PHE A 1 88 ? 10.785 4.869 -5.446 1.00 93.19 88 PHE A CA 1
ATOM 666 C C . PHE A 1 88 ? 11.362 4.537 -4.073 1.00 93.19 88 PHE A C 1
ATOM 668 O O . PHE A 1 88 ? 11.829 3.417 -3.888 1.00 93.19 88 PHE A O 1
ATOM 675 N N . GLU A 1 89 ? 11.232 5.423 -3.085 1.00 92.06 89 GLU A N 1
ATOM 676 C CA . GLU A 1 89 ? 11.641 5.130 -1.701 1.00 92.06 89 GLU A CA 1
ATOM 677 C C . GLU A 1 89 ? 10.939 3.871 -1.155 1.00 92.06 89 GLU A C 1
ATOM 679 O O . GLU A 1 89 ? 11.577 2.957 -0.634 1.00 92.06 89 GLU A O 1
ATOM 684 N N . ASN A 1 90 ? 9.623 3.744 -1.374 1.00 89.81 90 ASN A N 1
ATOM 685 C CA . ASN A 1 90 ? 8.880 2.540 -0.975 1.00 89.81 90 ASN A CA 1
ATOM 686 C C . ASN A 1 90 ? 9.316 1.275 -1.742 1.00 89.81 90 ASN A C 1
ATOM 688 O O . ASN A 1 90 ? 9.119 0.163 -1.240 1.00 89.81 90 ASN A O 1
ATOM 692 N N . LEU A 1 91 ? 9.846 1.406 -2.962 1.00 90.69 91 LEU A N 1
ATOM 693 C CA . LEU A 1 91 ? 10.404 0.281 -3.712 1.00 90.69 91 LEU A CA 1
ATOM 694 C C . LEU A 1 91 ? 11.785 -0.119 -3.200 1.00 90.69 91 LEU A C 1
ATOM 696 O O . LEU A 1 91 ? 12.045 -1.317 -3.118 1.00 90.69 91 LEU A O 1
ATOM 700 N N . LEU A 1 92 ? 12.636 0.835 -2.819 1.00 91.38 92 LEU A N 1
ATOM 701 C CA . LEU A 1 92 ? 13.956 0.555 -2.244 1.00 91.38 92 LEU A CA 1
ATOM 702 C C . LEU A 1 92 ? 13.839 -0.269 -0.957 1.00 91.38 92 LEU A C 1
ATOM 704 O O . LEU A 1 92 ? 14.541 -1.270 -0.808 1.00 91.38 92 LEU A O 1
ATOM 708 N N . ASP A 1 93 ? 12.853 0.044 -0.109 1.00 88.31 93 ASP A N 1
ATOM 709 C CA . ASP A 1 93 ? 12.525 -0.750 1.086 1.00 88.31 93 ASP A CA 1
ATOM 710 C C . ASP A 1 93 ? 12.182 -2.219 0.762 1.00 88.31 93 ASP A C 1
ATOM 712 O O . ASP A 1 93 ? 12.406 -3.126 1.567 1.00 88.31 93 ASP A O 1
ATOM 716 N N . ARG A 1 94 ? 11.616 -2.483 -0.423 1.00 86.62 94 ARG A N 1
ATOM 717 C CA . ARG A 1 94 ? 11.177 -3.824 -0.861 1.00 86.62 94 ARG A CA 1
ATOM 718 C C . ARG A 1 94 ? 12.216 -4.545 -1.716 1.00 86.62 94 ARG A C 1
ATOM 720 O O . ARG A 1 94 ? 12.191 -5.775 -1.793 1.00 86.62 94 ARG A O 1
ATOM 727 N N . CYS A 1 95 ? 13.100 -3.792 -2.359 1.00 89.25 95 CYS A N 1
ATOM 728 C CA . CYS A 1 95 ? 14.094 -4.255 -3.312 1.00 89.25 95 CYS A CA 1
ATOM 729 C C . CYS A 1 95 ? 15.500 -3.828 -2.856 1.00 89.25 95 CYS A C 1
ATOM 731 O O . CYS A 1 95 ? 16.116 -2.976 -3.492 1.00 89.25 95 CYS A O 1
ATOM 733 N N . PRO A 1 96 ? 16.074 -4.469 -1.820 1.00 84.50 96 PRO A N 1
ATOM 734 C CA . PRO A 1 96 ? 17.309 -4.008 -1.171 1.00 84.50 96 PRO A CA 1
ATOM 735 C C . PRO A 1 96 ? 18.574 -4.098 -2.044 1.00 84.50 96 PRO A C 1
ATOM 737 O O . PRO A 1 96 ? 19.651 -3.707 -1.611 1.00 84.50 96 PRO A O 1
ATOM 740 N N . LYS A 1 97 ? 18.476 -4.676 -3.248 1.00 88.00 97 LYS A N 1
ATOM 741 C CA . LYS A 1 97 ? 19.587 -4.795 -4.205 1.00 88.00 97 LYS A CA 1
ATOM 742 C C . LYS A 1 97 ? 19.622 -3.669 -5.239 1.00 88.00 97 LYS A C 1
ATOM 744 O O . LYS A 1 97 ? 20.565 -3.632 -6.019 1.00 88.00 97 LYS A O 1
ATOM 749 N N . LEU A 1 98 ? 18.588 -2.832 -5.292 1.00 90.31 98 LEU A N 1
ATOM 750 C CA . LEU A 1 98 ? 18.490 -1.724 -6.236 1.00 90.31 98 LEU A CA 1
ATOM 751 C C . LEU A 1 98 ? 18.885 -0.424 -5.543 1.00 90.31 98 LEU A C 1
ATOM 753 O O . LEU A 1 98 ? 18.609 -0.240 -4.359 1.00 90.31 98 LEU A O 1
ATOM 757 N N . THR A 1 99 ? 19.513 0.473 -6.293 1.00 93.56 99 THR A N 1
ATOM 758 C CA . THR A 1 99 ? 19.766 1.851 -5.867 1.00 93.56 99 THR A CA 1
ATOM 759 C C . THR A 1 99 ? 18.714 2.801 -6.445 1.00 93.56 99 THR A C 1
ATOM 761 O O . THR A 1 99 ? 17.974 2.446 -7.367 1.00 93.56 99 THR A O 1
ATOM 764 N N . ALA A 1 100 ? 18.628 4.020 -5.903 1.00 91.44 100 ALA A N 1
ATOM 765 C CA . ALA A 1 100 ? 17.734 5.052 -6.434 1.00 91.44 100 ALA A CA 1
ATOM 766 C C . ALA A 1 100 ? 18.047 5.370 -7.910 1.00 91.44 100 ALA A C 1
ATOM 768 O O . ALA A 1 100 ? 17.130 5.494 -8.722 1.00 91.44 100 ALA A O 1
ATOM 769 N N . ASP A 1 101 ? 19.334 5.406 -8.266 1.00 93.62 101 ASP A N 1
ATOM 770 C CA . ASP A 1 101 ? 19.792 5.648 -9.636 1.00 93.62 101 ASP A CA 1
ATOM 771 C C . ASP A 1 101 ? 19.375 4.514 -10.583 1.00 93.62 101 ASP A C 1
ATOM 773 O O . ASP A 1 101 ? 18.928 4.780 -11.700 1.00 93.62 101 ASP A O 1
ATOM 777 N N . ASP A 1 102 ? 19.435 3.254 -10.130 1.00 92.94 102 ASP A N 1
ATOM 778 C CA . ASP A 1 102 ? 18.970 2.107 -10.920 1.00 92.94 102 ASP A CA 1
ATOM 779 C C . ASP A 1 102 ? 17.470 2.201 -11.216 1.00 92.94 102 ASP A C 1
ATOM 781 O O . ASP A 1 102 ? 17.042 1.944 -12.344 1.00 92.94 102 ASP A O 1
ATOM 785 N N . LEU A 1 103 ? 16.662 2.568 -10.213 1.00 93.12 103 LEU A N 1
ATOM 786 C CA . LEU A 1 103 ? 15.217 2.738 -10.377 1.00 93.12 103 LEU A CA 1
ATOM 787 C C . LEU A 1 103 ? 14.901 3.888 -11.332 1.00 93.12 103 LEU A C 1
ATOM 789 O O . LEU A 1 103 ? 14.092 3.714 -12.242 1.00 93.12 103 LEU A O 1
ATOM 793 N N . GLN A 1 104 ? 15.577 5.028 -11.185 1.00 93.44 104 GLN A N 1
ATOM 794 C CA . GLN A 1 104 ? 15.397 6.174 -12.071 1.00 93.44 104 GLN A CA 1
ATOM 795 C C . GLN A 1 104 ? 15.788 5.832 -13.516 1.00 93.44 104 GLN A C 1
ATOM 797 O O . GLN A 1 104 ? 15.044 6.134 -14.451 1.00 93.44 104 GLN A O 1
ATOM 802 N N . ALA A 1 105 ? 16.924 5.161 -13.717 1.00 94.06 105 ALA A N 1
ATOM 803 C CA . ALA A 1 105 ? 17.371 4.735 -15.039 1.00 94.06 105 ALA A CA 1
ATOM 804 C C . ALA A 1 105 ? 16.388 3.741 -15.676 1.00 94.06 105 ALA A C 1
ATOM 806 O O . ALA A 1 105 ? 16.043 3.871 -16.854 1.00 94.06 105 ALA A O 1
ATOM 807 N N . GLN A 1 106 ? 15.882 2.779 -14.898 1.00 93.69 106 GLN A N 1
ATOM 808 C CA . GLN A 1 106 ? 14.851 1.850 -15.360 1.00 93.69 106 GLN A CA 1
ATOM 809 C C . GLN A 1 106 ? 13.539 2.565 -15.687 1.00 93.69 106 GLN A C 1
ATOM 811 O O . GLN A 1 106 ? 12.899 2.213 -16.674 1.00 93.69 106 GLN A O 1
ATOM 816 N N . TYR A 1 107 ? 13.146 3.570 -14.904 1.00 94.69 107 TYR A N 1
ATOM 817 C CA . TYR A 1 107 ? 11.935 4.347 -15.143 1.00 94.69 107 TYR A CA 1
ATOM 818 C C . TYR A 1 107 ? 12.019 5.142 -16.447 1.00 94.69 107 TYR A C 1
ATOM 820 O O . TYR A 1 107 ? 11.106 5.078 -17.271 1.00 94.69 107 TYR A O 1
ATOM 828 N N . VAL A 1 108 ? 13.135 5.836 -16.678 1.00 95.12 108 VAL A N 1
ATOM 829 C CA . VAL A 1 108 ? 13.379 6.575 -17.925 1.00 95.12 108 VAL A CA 1
ATOM 830 C C . VAL A 1 108 ? 13.404 5.618 -19.117 1.00 95.12 108 VAL A C 1
ATOM 832 O O . VAL A 1 108 ? 12.763 5.879 -20.134 1.00 95.12 108 VAL A O 1
ATOM 835 N N . ASN A 1 109 ? 14.086 4.476 -18.989 1.00 95.50 109 ASN A N 1
ATOM 836 C CA . ASN A 1 109 ? 14.113 3.459 -20.037 1.00 95.50 109 ASN A CA 1
ATOM 837 C C . ASN A 1 109 ? 12.705 2.915 -20.332 1.00 95.50 109 ASN A C 1
ATOM 839 O O . ASN A 1 109 ? 12.295 2.880 -21.487 1.00 95.50 109 ASN A O 1
ATOM 843 N N . ALA A 1 110 ? 11.932 2.561 -19.304 1.00 94.94 110 ALA A N 1
ATOM 844 C CA . ALA A 1 110 ? 10.569 2.067 -19.469 1.00 94.94 110 ALA A CA 1
ATOM 845 C C . ALA A 1 110 ? 9.642 3.116 -20.090 1.00 94.94 110 ALA A C 1
ATOM 847 O O . ALA A 1 110 ? 8.850 2.791 -20.966 1.00 94.94 110 ALA A O 1
ATOM 848 N N . THR A 1 111 ? 9.774 4.381 -19.701 1.00 94.19 111 THR A N 1
ATOM 849 C CA . THR A 1 111 ? 8.989 5.477 -20.285 1.00 94.19 111 THR A CA 1
ATOM 850 C C . THR A 1 111 ? 9.265 5.622 -21.782 1.00 94.19 111 THR A C 1
ATOM 852 O O . THR A 1 111 ? 8.327 5.795 -22.555 1.00 94.19 111 THR A O 1
ATOM 855 N N . ASN A 1 112 ? 10.517 5.449 -22.210 1.00 95.12 112 ASN A N 1
ATOM 856 C CA . ASN A 1 112 ? 10.911 5.585 -23.613 1.00 95.12 112 ASN A CA 1
ATOM 857 C C . ASN A 1 112 ? 10.694 4.313 -24.459 1.00 95.12 112 ASN A C 1
ATOM 859 O O . ASN A 1 112 ? 10.426 4.424 -25.650 1.00 95.12 112 ASN A O 1
ATOM 863 N N . ASN A 1 113 ? 10.810 3.119 -23.867 1.00 94.25 113 ASN A N 1
ATOM 864 C CA . ASN A 1 113 ? 10.857 1.830 -24.576 1.00 94.25 113 ASN A CA 1
ATOM 865 C C . ASN A 1 113 ? 9.773 0.841 -24.108 1.00 94.25 113 ASN A C 1
ATOM 867 O O . ASN A 1 113 ? 10.038 -0.356 -23.957 1.00 94.25 113 ASN A O 1
ATOM 871 N N . HIS A 1 114 ? 8.556 1.319 -23.847 1.00 94.56 114 HIS A N 1
ATOM 872 C CA . HIS A 1 114 ? 7.438 0.447 -23.490 1.00 94.56 114 HIS A CA 1
ATOM 873 C C . HIS A 1 114 ? 6.618 0.010 -24.700 1.00 94.56 114 HIS A C 1
ATOM 875 O O . HIS A 1 114 ? 6.483 0.714 -25.700 1.00 94.56 114 HIS A O 1
ATOM 881 N N . LEU A 1 115 ? 5.998 -1.155 -24.562 1.00 93.50 115 LEU A N 1
ATOM 882 C CA . LEU A 1 115 ? 4.928 -1.600 -25.433 1.00 93.50 115 LEU A CA 1
ATOM 883 C C . LEU A 1 115 ? 3.629 -0.869 -25.062 1.00 93.50 115 LEU A C 1
ATOM 885 O O . LEU A 1 115 ? 3.304 -0.763 -23.870 1.00 93.50 115 LEU A O 1
ATOM 889 N N . PRO A 1 116 ? 2.847 -0.407 -26.053 1.00 92.88 116 PRO A N 1
ATOM 890 C CA . PRO A 1 116 ? 1.514 0.103 -25.784 1.00 92.88 116 PRO A CA 1
ATOM 891 C C . PRO A 1 116 ? 0.637 -1.006 -25.191 1.00 92.88 116 PRO A C 1
ATOM 893 O O . PRO A 1 116 ? 0.913 -2.204 -25.332 1.00 92.88 116 PRO A O 1
ATOM 896 N N . TYR A 1 117 ? -0.435 -0.596 -24.519 1.00 91.12 117 TYR A N 1
ATOM 897 C CA . TYR A 1 117 ? -1.454 -1.533 -24.069 1.00 91.12 117 TYR A CA 1
ATOM 898 C C . TYR A 1 117 ? -2.102 -2.216 -25.283 1.00 91.12 117 TYR A C 1
ATOM 900 O O . TYR A 1 117 ? -2.473 -1.552 -26.250 1.00 91.12 117 TYR A O 1
ATOM 908 N N . ASP A 1 118 ? -2.237 -3.540 -25.217 1.00 90.44 118 ASP A N 1
ATOM 909 C CA . ASP A 1 118 ? -2.904 -4.354 -26.232 1.00 90.44 118 ASP A CA 1
ATOM 910 C C . ASP A 1 118 ? -3.968 -5.236 -25.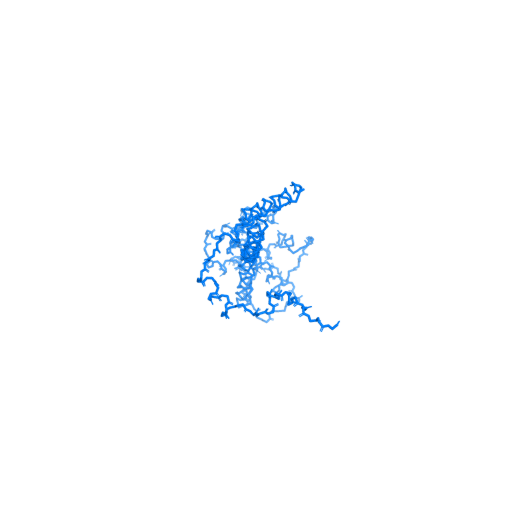554 1.00 90.44 118 ASP A C 1
ATOM 912 O O . ASP A 1 118 ? -3.603 -6.132 -24.784 1.00 90.44 118 ASP A O 1
ATOM 916 N N . PRO A 1 119 ? -5.271 -5.005 -25.813 1.00 87.50 119 PRO A N 1
ATOM 917 C CA . PRO A 1 119 ? -6.352 -5.786 -25.215 1.00 87.50 119 PRO A CA 1
ATOM 918 C C . PRO A 1 119 ? -6.397 -7.237 -25.708 1.00 87.50 119 PRO A C 1
ATOM 920 O O . PRO A 1 119 ? -6.937 -8.090 -25.009 1.00 87.50 119 PRO A O 1
ATOM 923 N N . ASN A 1 120 ? -5.823 -7.534 -26.877 1.00 88.62 120 ASN A N 1
ATOM 924 C CA . ASN A 1 120 ? -5.824 -8.870 -27.477 1.00 88.62 120 ASN A CA 1
ATOM 925 C C . ASN A 1 120 ? -4.537 -9.646 -27.181 1.00 88.62 120 ASN A C 1
ATOM 927 O O . ASN A 1 120 ? -4.299 -10.713 -27.757 1.00 88.62 120 ASN A O 1
ATOM 931 N N . ARG A 1 121 ? -3.687 -9.123 -26.292 1.00 85.44 121 ARG A N 1
ATOM 932 C CA . ARG A 1 121 ? -2.416 -9.756 -25.968 1.00 85.44 121 ARG A CA 1
ATOM 933 C C . ARG A 1 121 ? -2.643 -11.123 -25.338 1.00 85.44 121 ARG A C 1
ATOM 935 O O . ARG A 1 121 ? -3.330 -11.266 -24.329 1.00 85.44 121 ARG A O 1
ATOM 942 N N . ASN A 1 122 ? -1.970 -12.127 -25.889 1.00 86.44 122 ASN A N 1
ATOM 943 C CA . ASN A 1 122 ? -1.942 -13.449 -25.290 1.00 86.44 122 ASN A CA 1
ATOM 944 C C . ASN A 1 122 ? -1.099 -13.433 -24.004 1.00 86.44 122 ASN A C 1
ATOM 946 O O . ASN A 1 122 ? 0.130 -13.389 -24.057 1.00 86.44 122 ASN A O 1
ATOM 950 N N . ILE A 1 123 ? -1.768 -13.512 -22.853 1.00 84.06 123 ILE A N 1
ATOM 951 C CA . ILE A 1 123 ? -1.141 -13.514 -21.525 1.00 84.06 123 ILE A CA 1
ATOM 952 C C . ILE A 1 123 ? -0.259 -14.760 -21.333 1.00 84.06 123 ILE A C 1
ATOM 954 O O . ILE A 1 123 ? 0.651 -14.744 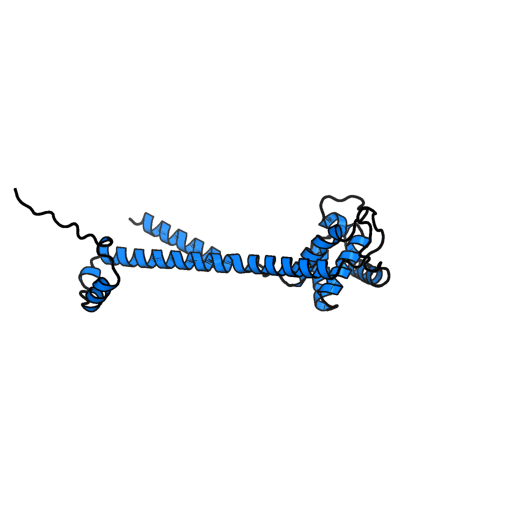-20.518 1.00 84.06 123 ILE A O 1
ATOM 958 N N . SER A 1 124 ? -0.448 -15.845 -22.085 1.00 86.56 124 SER A N 1
ATOM 959 C CA . SER A 1 124 ? 0.403 -17.035 -21.952 1.00 86.56 124 SER A CA 1
ATOM 960 C C . SER A 1 124 ? 1.820 -16.854 -22.506 1.00 86.56 124 SER A C 1
ATOM 962 O O . SER A 1 124 ? 2.684 -17.679 -22.217 1.00 86.56 124 SER A O 1
ATOM 964 N N . ILE A 1 125 ? 2.071 -15.807 -23.298 1.00 89.38 125 ILE A N 1
ATOM 965 C CA . ILE A 1 125 ? 3.377 -15.556 -23.912 1.00 89.38 125 ILE A CA 1
ATOM 966 C C . ILE A 1 125 ? 4.137 -14.539 -23.051 1.00 89.38 125 ILE A C 1
ATOM 968 O O . ILE A 1 125 ? 3.603 -13.458 -22.786 1.00 89.38 125 ILE A O 1
ATOM 972 N N . PRO A 1 126 ? 5.367 -14.852 -22.604 1.00 90.38 126 PRO A N 1
ATOM 973 C CA . PRO A 1 126 ? 6.137 -13.922 -21.800 1.00 90.38 126 PRO A CA 1
ATOM 974 C C . PRO A 1 126 ? 6.551 -12.693 -22.612 1.00 90.38 126 PRO A C 1
ATOM 976 O O . PRO A 1 126 ? 6.952 -12.800 -23.773 1.00 90.38 126 PRO A O 1
ATOM 979 N N . ILE A 1 127 ? 6.494 -11.524 -21.978 1.00 91.06 127 ILE A N 1
ATOM 980 C CA . ILE A 1 127 ? 7.002 -10.273 -22.538 1.00 91.06 127 ILE A CA 1
ATOM 981 C C . ILE A 1 127 ? 8.370 -9.918 -21.948 1.00 91.06 127 ILE A C 1
ATOM 983 O O . ILE A 1 127 ? 8.644 -10.147 -20.770 1.00 91.06 127 ILE A O 1
ATOM 987 N N . TYR A 1 128 ? 9.213 -9.315 -22.787 1.00 92.38 128 TYR A N 1
ATOM 988 C CA . TYR A 1 128 ? 10.593 -8.932 -22.458 1.00 92.38 128 TYR A CA 1
ATOM 989 C C . TYR A 1 128 ? 10.800 -7.412 -22.410 1.00 92.38 128 TYR A C 1
ATOM 991 O O . TYR A 1 128 ? 11.903 -6.943 -22.141 1.00 92.38 128 TYR A O 1
ATOM 999 N N . LEU A 1 129 ? 9.743 -6.640 -22.665 1.00 93.25 129 LEU A N 1
ATOM 1000 C CA . LEU A 1 129 ? 9.735 -5.182 -22.609 1.00 93.25 129 LEU A CA 1
ATOM 1001 C C . LEU A 1 129 ? 8.682 -4.712 -21.600 1.00 93.25 129 LEU A C 1
ATOM 1003 O O . LEU A 1 129 ? 7.676 -5.406 -21.415 1.00 93.25 129 LEU A O 1
ATOM 1007 N N . PRO A 1 130 ? 8.886 -3.554 -20.949 1.00 94.69 130 PRO A N 1
ATOM 1008 C CA . PRO A 1 130 ? 7.844 -2.911 -20.164 1.00 94.69 130 PRO A CA 1
ATOM 1009 C C . PRO A 1 130 ? 6.585 -2.702 -21.004 1.00 94.69 130 PRO A C 1
ATOM 1011 O O . PRO A 1 130 ? 6.672 -2.477 -22.208 1.00 94.69 130 PRO A O 1
ATOM 1014 N N . THR A 1 131 ? 5.412 -2.749 -20.386 1.00 94.69 131 THR A N 1
ATOM 1015 C CA . THR A 1 131 ? 4.148 -2.508 -21.086 1.00 94.69 131 THR A CA 1
ATOM 1016 C C . THR A 1 131 ? 3.232 -1.623 -20.271 1.00 94.69 131 THR A C 1
ATOM 1018 O O . THR A 1 131 ? 3.271 -1.645 -19.044 1.00 94.69 131 THR A O 1
ATOM 1021 N N . LEU A 1 132 ? 2.346 -0.899 -20.948 1.00 93.56 132 LEU A N 1
ATOM 1022 C CA . LEU A 1 132 ? 1.188 -0.313 -20.283 1.00 93.56 132 LEU A CA 1
ATOM 1023 C C . LEU A 1 132 ? 0.168 -1.413 -19.978 1.00 93.56 132 LEU A C 1
ATOM 1025 O O . LEU A 1 132 ? -0.054 -2.318 -20.790 1.00 93.56 132 LEU A O 1
ATOM 1029 N N . LEU A 1 133 ? -0.414 -1.339 -18.785 1.00 91.56 133 LEU A N 1
ATOM 1030 C CA . LEU A 1 133 ? -1.482 -2.225 -18.335 1.00 91.56 133 LEU A CA 1
ATOM 1031 C C . LEU A 1 133 ? -2.835 -1.668 -18.793 1.00 91.56 133 LEU A C 1
ATOM 1033 O O . LEU A 1 133 ? -2.929 -0.510 -19.203 1.00 91.56 133 LEU A O 1
ATOM 1037 N N . ASN A 1 134 ? -3.886 -2.489 -18.720 1.00 90.94 134 ASN A N 1
ATOM 1038 C CA . ASN A 1 134 ? -5.240 -2.013 -18.996 1.00 90.94 134 ASN A CA 1
ATOM 1039 C C . ASN A 1 134 ? -5.580 -0.889 -17.994 1.00 90.94 134 ASN A C 1
ATOM 1041 O O . ASN A 1 134 ? -5.586 -1.163 -16.787 1.00 90.94 134 ASN A O 1
ATOM 1045 N N . PRO A 1 135 ? -5.862 0.342 -18.457 1.00 87.56 135 PRO A N 1
ATOM 1046 C CA . PRO A 1 135 ? -6.117 1.470 -17.571 1.00 87.56 135 PRO A CA 1
ATOM 1047 C C . PRO A 1 135 ? -7.360 1.259 -16.701 1.00 87.56 135 PRO A C 1
ATOM 1049 O O . PRO A 1 135 ? -7.307 1.578 -15.520 1.00 87.56 135 PRO A O 1
ATOM 1052 N N . GLU A 1 136 ? -8.428 0.658 -17.234 1.00 89.44 136 GLU A N 1
ATOM 1053 C CA . GLU A 1 136 ? -9.685 0.419 -16.509 1.00 89.44 136 GLU A CA 1
ATOM 1054 C C . GLU A 1 136 ? -9.493 -0.600 -15.380 1.00 89.44 136 GLU A C 1
ATOM 1056 O O . GLU A 1 136 ? -9.888 -0.378 -14.233 1.00 89.44 136 GLU A O 1
ATOM 1061 N N . PHE A 1 137 ? -8.807 -1.704 -15.683 1.00 88.75 137 PHE A N 1
ATOM 1062 C CA . PHE A 1 137 ? -8.500 -2.725 -14.684 1.00 88.75 137 PHE A CA 1
ATOM 1063 C C . PHE A 1 137 ? -7.536 -2.196 -13.615 1.00 88.75 137 PHE A C 1
ATOM 1065 O O . PHE A 1 137 ? -7.691 -2.474 -12.427 1.00 88.75 137 PHE A O 1
ATOM 1072 N N . THR A 1 138 ? -6.561 -1.389 -14.035 1.00 89.06 138 THR A N 1
ATOM 1073 C CA . THR A 1 138 ? -5.599 -0.757 -13.132 1.00 89.06 138 THR A CA 1
ATOM 1074 C C . THR A 1 138 ? -6.304 0.225 -12.197 1.00 89.06 138 THR A C 1
ATOM 1076 O O . THR A 1 138 ? -6.125 0.122 -10.984 1.00 89.06 138 THR A O 1
ATOM 1079 N N . SER A 1 139 ? -7.164 1.111 -12.717 1.00 89.00 139 SER A N 1
ATOM 1080 C CA . SER A 1 139 ? -7.939 2.056 -11.902 1.00 89.00 139 SER A CA 1
ATOM 1081 C C . SER A 1 139 ? -8.869 1.354 -10.920 1.00 89.00 139 SER A C 1
ATOM 1083 O O . SER A 1 139 ? -8.905 1.737 -9.753 1.00 89.00 139 SER A O 1
ATOM 1085 N N . ALA A 1 140 ? -9.553 0.290 -11.355 1.00 90.75 140 ALA A N 1
ATOM 1086 C CA . ALA A 1 140 ? -10.426 -0.494 -10.486 1.00 90.75 140 ALA A CA 1
ATOM 1087 C C . ALA A 1 140 ? -9.640 -1.141 -9.335 1.00 90.75 140 ALA A C 1
ATOM 1089 O O . ALA A 1 140 ? -10.047 -1.056 -8.179 1.00 90.75 140 ALA A O 1
ATOM 1090 N N . ALA A 1 141 ? -8.471 -1.718 -9.624 1.00 90.31 141 ALA A N 1
ATOM 1091 C CA . ALA A 1 141 ? -7.615 -2.297 -8.594 1.00 90.31 141 ALA A CA 1
ATOM 1092 C C . ALA A 1 141 ? -7.075 -1.234 -7.624 1.00 90.31 141 ALA A C 1
ATOM 1094 O O . ALA A 1 141 ? -7.021 -1.461 -6.419 1.00 90.31 141 ALA A O 1
ATOM 1095 N N . ILE A 1 142 ? -6.671 -0.060 -8.113 1.00 87.44 142 ILE A N 1
ATOM 1096 C CA . ILE A 1 142 ? -6.216 1.039 -7.247 1.00 87.44 142 ILE A CA 1
ATOM 1097 C C . ILE A 1 142 ? -7.333 1.487 -6.313 1.00 87.44 142 ILE A C 1
ATOM 1099 O O . ILE A 1 142 ? -7.089 1.667 -5.119 1.00 87.44 142 ILE A O 1
ATOM 1103 N N . GLU A 1 143 ? -8.542 1.650 -6.844 1.00 89.81 143 GLU A N 1
ATOM 1104 C CA . GLU A 1 143 ? -9.713 2.007 -6.057 1.00 89.81 143 GLU A CA 1
ATOM 1105 C C . GLU A 1 143 ? -10.009 0.939 -4.993 1.00 89.81 143 GLU A C 1
ATOM 1107 O O . GLU A 1 143 ? -10.171 1.273 -3.818 1.00 89.81 143 GLU A O 1
ATOM 1112 N N . GLU A 1 144 ? -9.986 -0.343 -5.358 1.00 91.25 144 GLU A N 1
ATOM 1113 C CA . GLU A 1 144 ? -10.177 -1.449 -4.418 1.00 91.25 144 GLU A CA 1
ATOM 1114 C C . GLU A 1 144 ? -9.141 -1.419 -3.285 1.00 91.25 144 GLU A C 1
ATOM 1116 O O . GLU A 1 144 ? -9.505 -1.467 -2.108 1.00 91.25 144 GLU A O 1
ATOM 1121 N N . TYR A 1 145 ? -7.852 -1.269 -3.610 1.00 90.44 145 TYR A N 1
ATOM 1122 C CA . TYR A 1 145 ? -6.789 -1.176 -2.607 1.00 90.44 145 TYR A CA 1
ATOM 1123 C C . TYR A 1 145 ? -6.921 0.080 -1.739 1.00 90.44 145 TYR A C 1
ATOM 1125 O O . TYR A 1 145 ? -6.669 0.017 -0.534 1.00 90.44 145 TYR A O 1
ATOM 1133 N N . TYR A 1 146 ? -7.341 1.211 -2.309 1.00 87.19 146 TYR A N 1
ATOM 1134 C CA . TYR A 1 146 ? -7.609 2.431 -1.550 1.00 87.19 146 TYR A CA 1
ATOM 1135 C C . TYR A 1 146 ? -8.725 2.211 -0.522 1.00 87.19 146 TYR A C 1
ATOM 1137 O O . TYR A 1 146 ? -8.545 2.521 0.658 1.00 87.19 146 TYR A O 1
ATOM 1145 N N . TRP A 1 147 ? -9.852 1.623 -0.934 1.00 88.56 147 TRP A N 1
ATOM 1146 C CA . TRP A 1 147 ? -10.956 1.301 -0.029 1.00 88.56 147 TRP A CA 1
ATOM 1147 C C . TRP A 1 147 ? -10.573 0.244 1.001 1.00 88.56 147 TRP A C 1
ATOM 1149 O O . TRP A 1 147 ? -10.934 0.378 2.170 1.00 88.56 147 TRP A O 1
ATOM 1159 N N . PHE A 1 148 ? -9.803 -0.768 0.605 1.00 90.50 148 PHE A N 1
ATOM 1160 C CA . PHE A 1 148 ? -9.275 -1.779 1.513 1.00 90.50 148 PHE A CA 1
ATOM 1161 C C . PHE A 1 148 ? -8.435 -1.141 2.623 1.00 90.50 148 PHE A C 1
ATOM 1163 O O . PHE A 1 148 ? -8.716 -1.360 3.801 1.00 90.50 148 PHE A O 1
ATOM 1170 N N . TYR A 1 149 ? -7.456 -0.300 2.272 1.00 87.75 149 TYR A N 1
ATOM 1171 C CA . TYR A 1 149 ? -6.608 0.367 3.261 1.00 87.75 149 TYR A CA 1
ATOM 1172 C C . TYR A 1 149 ? -7.369 1.382 4.101 1.00 87.75 149 TYR A C 1
ATOM 1174 O O . TYR A 1 149 ? -7.168 1.440 5.311 1.00 87.75 149 TYR A O 1
ATOM 1182 N N . ARG A 1 150 ? -8.303 2.124 3.502 1.00 86.69 150 ARG A N 1
ATOM 1183 C CA . ARG A 1 150 ? -9.176 3.031 4.247 1.00 86.69 150 ARG A CA 1
ATOM 1184 C C . ARG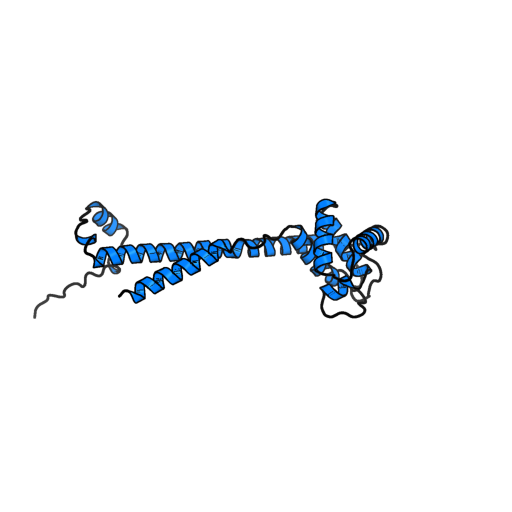 A 1 150 ? -10.017 2.277 5.277 1.00 86.69 150 ARG A C 1
ATOM 1186 O O . ARG A 1 150 ? -10.128 2.723 6.415 1.00 86.69 150 ARG A O 1
ATOM 1193 N N . ASN A 1 151 ? -10.593 1.135 4.909 1.00 89.69 151 ASN A N 1
ATOM 1194 C CA . ASN A 1 151 ? -11.349 0.296 5.838 1.00 89.69 151 ASN A CA 1
ATOM 1195 C C . ASN A 1 151 ? -10.442 -0.303 6.915 1.00 89.69 151 ASN A C 1
ATOM 1197 O O . ASN A 1 151 ? -10.818 -0.317 8.086 1.00 89.69 151 ASN A O 1
ATOM 1201 N N . TYR A 1 152 ? -9.241 -0.741 6.535 1.00 87.75 152 TYR A N 1
ATOM 1202 C CA . TYR A 1 152 ? -8.240 -1.246 7.465 1.00 87.75 152 TYR A CA 1
ATOM 1203 C C . TYR A 1 152 ? -7.851 -0.186 8.502 1.00 87.75 152 TYR A C 1
ATOM 1205 O O . TYR A 1 152 ? -7.887 -0.481 9.691 1.00 87.75 152 TYR A O 1
ATOM 1213 N N . ASP A 1 153 ? -7.590 1.053 8.083 1.00 86.06 153 ASP A N 1
ATOM 1214 C CA . ASP A 1 153 ? -7.233 2.172 8.967 1.00 86.06 153 ASP A CA 1
ATOM 1215 C C . ASP A 1 153 ? -8.391 2.645 9.847 1.00 86.06 153 ASP A C 1
ATOM 1217 O O . ASP A 1 153 ? -8.183 3.081 10.978 1.00 86.06 153 ASP A O 1
ATOM 1221 N N . MET A 1 154 ? -9.625 2.555 9.352 1.00 85.81 154 MET A N 1
ATOM 1222 C CA . MET A 1 154 ? -10.812 2.910 10.132 1.00 85.81 154 MET A CA 1
ATOM 1223 C C . MET A 1 154 ? -11.232 1.795 11.099 1.00 85.81 154 MET A C 1
ATOM 1225 O O . MET A 1 154 ? -11.941 2.065 12.070 1.00 85.81 154 MET A O 1
ATOM 1229 N N . SER A 1 155 ? -10.803 0.550 10.870 1.00 87.88 155 SER A N 1
ATOM 1230 C CA . SER A 1 155 ? -11.210 -0.603 11.679 1.00 87.88 155 SER A CA 1
ATOM 1231 C C . SER A 1 155 ? -10.868 -0.478 13.175 1.00 87.88 155 SER A C 1
ATOM 1233 O O . SER A 1 155 ? -11.752 -0.773 13.985 1.00 87.88 155 SER A O 1
ATOM 1235 N N . PRO A 1 156 ? -9.694 0.041 13.603 1.00 85.62 156 PRO A N 1
ATOM 1236 C CA . PRO A 1 156 ? -9.388 0.211 15.019 1.00 85.62 156 PRO A CA 1
ATOM 1237 C C . PRO A 1 156 ? -10.214 1.330 15.651 1.00 85.62 156 PRO A C 1
ATOM 1239 O O . PRO A 1 156 ? -10.574 1.227 16.818 1.00 85.62 156 PRO A O 1
ATOM 1242 N N . ILE A 1 157 ? -10.562 2.373 14.887 1.00 84.81 157 ILE A N 1
ATOM 1243 C CA . ILE A 1 157 ? -11.408 3.475 15.364 1.00 84.81 157 ILE A CA 1
ATOM 1244 C C . ILE A 1 157 ? -12.814 2.952 15.659 1.00 84.81 157 ILE A C 1
ATOM 1246 O O . ILE A 1 157 ? -13.343 3.182 16.745 1.00 84.81 157 ILE A O 1
ATOM 1250 N N . TRP A 1 158 ? -13.407 2.202 14.727 1.00 87.25 158 TRP A N 1
ATOM 1251 C CA . TRP A 1 158 ? -14.723 1.591 14.932 1.00 87.25 158 TRP A CA 1
ATOM 1252 C C . TRP A 1 158 ? -14.705 0.531 16.035 1.00 87.25 158 TRP A C 1
ATOM 1254 O O . TRP A 1 158 ? -15.616 0.495 16.864 1.00 87.25 158 TRP A O 1
ATOM 1264 N N . GLY A 1 159 ? -13.647 -0.282 16.094 1.00 86.50 159 GLY A N 1
ATOM 1265 C CA . GLY A 1 159 ? -13.429 -1.232 17.181 1.00 86.50 159 GLY A CA 1
ATOM 1266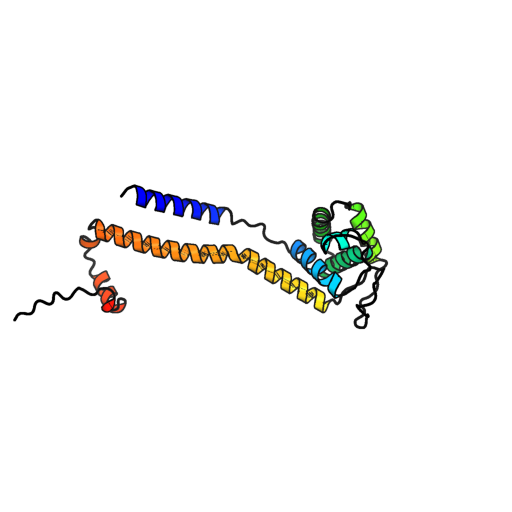 C C . GLY A 1 159 ? -13.346 -0.532 18.538 1.00 86.50 159 GLY A C 1
ATOM 1267 O O . GLY A 1 159 ? -14.054 -0.910 19.467 1.00 86.50 159 GLY A O 1
ATOM 1268 N N . GLY A 1 160 ? -12.556 0.539 18.633 1.00 84.50 160 GLY A N 1
ATOM 1269 C CA . GLY A 1 160 ? -12.413 1.368 19.827 1.00 84.50 160 GLY A CA 1
ATOM 1270 C C . GLY A 1 160 ? -13.714 2.056 20.236 1.00 84.50 160 GLY A C 1
ATOM 1271 O O . GLY A 1 160 ? -14.050 2.059 21.417 1.00 84.50 160 GLY A O 1
ATOM 1272 N N . ALA A 1 161 ? -14.492 2.570 19.282 1.00 83.81 161 ALA A N 1
ATOM 1273 C CA . ALA A 1 161 ? -15.793 3.182 19.547 1.00 83.81 161 ALA A CA 1
ATOM 1274 C C . ALA A 1 161 ? -16.805 2.171 20.114 1.00 83.81 161 ALA A C 1
ATOM 1276 O O . ALA A 1 161 ? -17.478 2.458 21.106 1.00 83.81 161 ALA A O 1
ATOM 1277 N N . LEU A 1 162 ? -16.882 0.968 19.534 1.00 89.50 162 LEU A N 1
ATOM 1278 C CA . LEU A 1 162 ? -17.748 -0.110 20.023 1.00 89.50 162 LEU A CA 1
ATOM 1279 C C . LEU A 1 162 ? -17.352 -0.553 21.438 1.00 89.50 162 LEU A C 1
ATOM 1281 O O . LEU A 1 162 ? -18.193 -0.748 22.316 1.00 89.50 162 LEU A O 1
ATOM 1285 N N . LEU A 1 163 ? -16.051 -0.688 21.657 1.00 87.31 163 LEU A N 1
ATOM 1286 C CA . LEU A 1 163 ? -15.458 -1.030 22.937 1.00 87.31 163 LEU A CA 1
ATOM 1287 C C . LEU A 1 163 ? -15.718 0.045 24.005 1.00 87.31 163 LEU A C 1
ATOM 1289 O O . LEU A 1 163 ? -16.117 -0.285 25.122 1.00 87.31 163 LEU A O 1
ATOM 1293 N N . ALA A 1 164 ? -15.568 1.323 23.659 1.00 82.69 164 ALA A N 1
ATOM 1294 C CA . ALA A 1 164 ? -15.883 2.448 24.534 1.00 82.69 164 ALA A CA 1
ATOM 1295 C C . ALA A 1 164 ? -17.378 2.505 24.880 1.00 82.69 164 ALA A C 1
ATOM 1297 O O . ALA A 1 164 ? -17.727 2.752 26.034 1.00 82.69 164 ALA A O 1
ATOM 1298 N N . TYR A 1 165 ? -18.259 2.215 23.917 1.00 87.56 165 TYR A N 1
ATOM 1299 C CA . TYR A 1 165 ? -19.702 2.128 24.141 1.00 87.56 165 TYR A CA 1
ATOM 1300 C C . TYR A 1 165 ? -20.051 1.078 25.209 1.00 87.56 165 TYR A C 1
ATOM 1302 O O . TYR A 1 165 ? -20.705 1.395 26.206 1.00 87.56 165 TYR A O 1
ATOM 1310 N N . TRP A 1 166 ? -19.559 -0.155 25.055 1.00 92.12 166 TRP A N 1
ATOM 1311 C CA . TRP A 1 166 ? -19.818 -1.224 26.026 1.00 92.12 166 TRP A CA 1
ATOM 1312 C C . TRP A 1 166 ? -19.131 -0.981 27.370 1.00 92.12 166 TRP A C 1
ATOM 1314 O O . TRP A 1 166 ? -19.735 -1.216 28.419 1.00 92.12 166 TRP A O 1
ATOM 1324 N N . GLY A 1 167 ? -17.903 -0.458 27.360 1.00 87.75 167 GLY A N 1
ATOM 1325 C CA . GLY A 1 167 ? -17.199 -0.048 28.574 1.00 87.75 167 GLY A CA 1
ATOM 1326 C C . GLY A 1 167 ? -17.978 1.009 29.362 1.00 87.75 167 GLY A C 1
ATOM 1327 O O . GLY A 1 167 ? -18.140 0.877 30.574 1.00 87.75 167 GLY A O 1
ATOM 1328 N N . GLY A 1 168 ? -18.539 2.007 28.674 1.00 84.12 168 GLY A N 1
ATOM 1329 C CA . GLY A 1 168 ? -19.401 3.027 29.270 1.00 84.12 168 GLY A CA 1
ATOM 1330 C C . GLY A 1 168 ? -20.684 2.446 29.867 1.00 84.12 168 GLY A C 1
ATOM 1331 O O . GLY A 1 168 ? -21.025 2.759 31.008 1.00 84.12 168 GLY A O 1
ATOM 1332 N N . ALA A 1 169 ? -21.362 1.546 29.150 1.00 87.44 169 ALA A N 1
ATOM 1333 C CA . ALA A 1 169 ? -22.563 0.876 29.652 1.00 87.44 169 ALA A CA 1
ATOM 1334 C C . ALA A 1 169 ? -22.285 0.066 30.935 1.00 87.44 169 ALA A C 1
ATOM 1336 O O . ALA A 1 169 ? -23.035 0.161 31.912 1.00 87.44 169 ALA A O 1
ATOM 1337 N N . LEU A 1 170 ? -21.177 -0.683 30.967 1.00 88.50 170 LEU A N 1
ATOM 1338 C CA . LEU A 1 170 ? -20.755 -1.449 32.143 1.00 88.50 170 LEU A CA 1
ATOM 1339 C C . LEU A 1 170 ? -20.346 -0.544 33.310 1.00 88.50 170 LEU A C 1
ATOM 1341 O O . LEU A 1 170 ? -20.681 -0.843 34.456 1.00 88.50 170 LEU A O 1
ATOM 1345 N N . LEU A 1 171 ? -19.671 0.576 33.035 1.00 87.50 171 LEU A N 1
ATOM 1346 C CA . LEU A 1 171 ? -19.304 1.559 34.052 1.00 87.50 171 LEU A CA 1
ATOM 1347 C C . LEU A 1 171 ? -20.548 2.170 34.709 1.00 87.50 171 LEU A C 1
ATOM 1349 O O . LEU A 1 171 ? -20.632 2.222 35.935 1.00 87.50 171 LEU A O 1
ATOM 1353 N N . ILE A 1 172 ? -21.543 2.565 33.911 1.00 85.81 172 ILE A N 1
ATOM 1354 C CA . ILE A 1 172 ? -22.825 3.079 34.411 1.00 85.81 172 ILE A CA 1
ATOM 1355 C C . ILE A 1 172 ? -23.518 2.023 35.286 1.00 85.81 172 ILE A C 1
ATOM 1357 O O . ILE A 1 172 ? -23.939 2.325 36.405 1.00 85.81 172 ILE A O 1
ATOM 1361 N N . ALA A 1 173 ? -23.585 0.769 34.829 1.00 84.00 173 ALA A N 1
ATOM 1362 C CA . ALA A 1 173 ? -24.164 -0.327 35.606 1.00 84.00 173 ALA A CA 1
ATOM 1363 C C . ALA A 1 173 ? -23.418 -0.565 36.934 1.00 84.00 173 ALA A C 1
ATOM 1365 O O . ALA A 1 173 ? -24.050 -0.769 37.975 1.00 84.00 173 ALA A O 1
ATOM 1366 N N . ALA A 1 174 ? -22.085 -0.488 36.924 1.00 85.56 174 ALA A N 1
ATOM 1367 C CA . ALA A 1 174 ? -21.259 -0.612 38.120 1.00 85.56 174 ALA A CA 1
ATOM 1368 C C . ALA A 1 174 ? -21.518 0.529 39.117 1.00 85.56 174 ALA A C 1
ATOM 1370 O O . ALA A 1 174 ? -21.655 0.261 40.311 1.00 85.56 174 ALA A O 1
ATOM 1371 N N . ILE A 1 175 ? -21.663 1.772 38.640 1.00 85.06 175 ILE A N 1
ATOM 1372 C CA . ILE A 1 175 ? -22.022 2.933 39.469 1.00 85.06 175 ILE A CA 1
ATOM 1373 C C . ILE A 1 175 ? 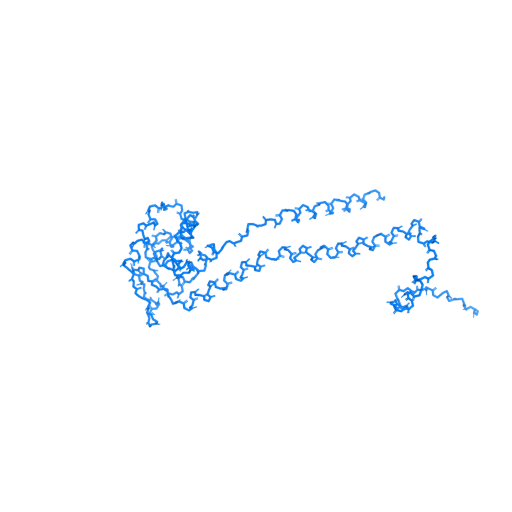-23.396 2.718 40.117 1.00 85.06 175 ILE A C 1
ATOM 1375 O O . ILE A 1 175 ? -23.523 2.850 41.334 1.00 85.06 175 ILE A O 1
ATOM 1379 N N . PHE A 1 176 ? -24.416 2.314 39.352 1.00 84.75 176 PHE A N 1
ATOM 1380 C CA . PHE A 1 176 ? -25.742 2.017 39.909 1.00 84.75 176 PHE A CA 1
ATOM 1381 C C . PHE A 1 176 ? -25.708 0.898 40.952 1.00 84.75 176 PHE A C 1
ATOM 1383 O O . PHE A 1 176 ? -26.334 1.019 42.008 1.00 84.75 176 PHE A O 1
ATOM 1390 N N . ASN A 1 177 ? -24.957 -0.173 40.693 1.00 85.94 177 ASN A N 1
ATOM 1391 C CA . ASN A 1 177 ? -24.801 -1.260 41.651 1.00 85.94 177 ASN A CA 1
ATOM 1392 C C . ASN A 1 177 ? -24.084 -0.789 42.928 1.00 85.94 177 ASN A C 1
ATOM 1394 O O . ASN A 1 177 ? -24.524 -1.097 44.035 1.00 85.94 177 ASN A O 1
ATOM 1398 N N . PHE A 1 178 ? -23.032 0.020 42.792 1.00 84.62 178 PHE A N 1
ATOM 1399 C CA . PHE A 1 178 ? -22.315 0.600 43.924 1.00 84.62 178 PHE A CA 1
ATOM 1400 C C . PHE A 1 178 ? -23.225 1.493 44.773 1.00 84.62 178 PHE A C 1
ATOM 1402 O O . PHE A 1 178 ? -23.311 1.287 45.981 1.00 84.62 178 PHE A O 1
ATOM 1409 N N . MET A 1 179 ? -23.969 2.419 44.157 1.00 84.12 179 MET A N 1
ATOM 1410 C CA . MET A 1 179 ? -24.910 3.293 44.871 1.00 84.12 179 MET A CA 1
ATOM 1411 C C . MET A 1 179 ? -26.059 2.511 45.538 1.00 84.12 179 MET A C 1
ATOM 1413 O O . MET A 1 179 ? -26.591 2.940 46.565 1.00 84.12 179 MET A O 1
ATOM 1417 N N . ARG A 1 180 ? -26.454 1.358 44.976 1.00 79.25 180 ARG A N 1
ATOM 1418 C CA . ARG A 1 180 ? -27.442 0.454 45.588 1.00 79.25 180 ARG A CA 1
ATOM 1419 C C . ARG A 1 180 ? -26.887 -0.209 46.847 1.00 79.25 180 ARG A C 1
ATOM 1421 O O . ARG A 1 180 ? -27.587 -0.253 47.856 1.00 79.25 180 ARG A O 1
ATOM 1428 N N . VAL A 1 181 ? -25.655 -0.719 46.789 1.00 83.56 181 VAL A N 1
ATOM 1429 C CA . VAL A 1 181 ? -25.002 -1.424 47.906 1.00 83.56 181 VAL A CA 1
ATOM 1430 C C . VAL A 1 181 ? -24.655 -0.469 49.048 1.00 83.56 181 VAL A C 1
ATOM 1432 O O . VAL A 1 181 ? -24.866 -0.814 50.206 1.00 83.56 181 VAL A O 1
ATOM 1435 N N . THR A 1 182 ? -24.187 0.743 48.745 1.00 85.50 182 THR A N 1
ATOM 1436 C CA . THR A 1 182 ? -23.851 1.759 49.761 1.00 85.50 182 THR A CA 1
ATOM 1437 C C . THR A 1 182 ? -25.072 2.463 50.354 1.00 85.50 182 THR A C 1
ATOM 1439 O O . THR A 1 182 ? -24.933 3.270 51.267 1.00 85.50 182 THR A O 1
ATOM 1442 N N . GLY A 1 183 ? -26.281 2.168 49.864 1.00 80.31 183 GLY A N 1
ATOM 1443 C CA . GLY A 1 183 ? -27.523 2.748 50.376 1.00 80.31 183 GLY A CA 1
ATOM 1444 C C . GLY A 1 183 ? -27.788 4.189 49.930 1.00 80.31 183 GLY A C 1
ATOM 1445 O O . GLY A 1 183 ? -28.844 4.721 50.258 1.00 80.31 183 GLY A O 1
ATOM 1446 N N . VAL A 1 184 ? -26.908 4.789 49.124 1.00 76.62 184 VAL A N 1
ATOM 1447 C CA . VAL A 1 184 ? -27.060 6.150 48.580 1.00 76.62 184 VAL A CA 1
ATOM 1448 C C . VAL A 1 184 ? -28.333 6.280 47.735 1.00 76.62 184 VAL A C 1
ATOM 1450 O O . VAL A 1 184 ? -29.016 7.297 47.781 1.00 76.62 184 VAL A O 1
ATOM 1453 N N . ILE A 1 185 ? -28.740 5.228 47.017 1.00 67.81 185 ILE A N 1
ATOM 1454 C CA . ILE A 1 185 ? -30.013 5.246 46.270 1.00 67.81 185 ILE A CA 1
ATOM 1455 C C . ILE A 1 185 ? -31.228 5.369 47.203 1.00 67.81 185 ILE A C 1
ATOM 1457 O O . ILE A 1 185 ? -32.228 5.960 46.810 1.00 67.81 185 ILE A O 1
ATOM 1461 N N . LYS A 1 186 ? -31.165 4.861 48.444 1.00 66.44 186 LYS A N 1
ATOM 1462 C CA . LYS A 1 186 ? -32.290 4.962 49.392 1.00 66.44 186 LYS A CA 1
ATOM 1463 C C . LYS A 1 186 ? -32.489 6.386 49.921 1.00 66.44 186 LYS A C 1
ATOM 1465 O O . LYS A 1 186 ? -33.597 6.704 50.338 1.00 66.44 186 LYS A O 1
ATOM 1470 N N . SER A 1 187 ? -31.457 7.233 49.899 1.00 66.88 187 SER A N 1
ATOM 1471 C CA . SER A 1 187 ? -31.568 8.637 50.318 1.00 66.88 187 SER A CA 1
ATOM 1472 C C . SER A 1 187 ? -32.094 9.564 49.218 1.00 66.88 187 SER A C 1
ATOM 1474 O O . SER A 1 187 ? -32.544 10.665 49.520 1.00 66.88 187 SER A O 1
ATOM 1476 N N . PHE A 1 188 ? -32.078 9.137 47.952 1.00 64.38 188 PHE A N 1
ATOM 1477 C CA . PHE A 1 188 ? -32.569 9.933 46.826 1.00 64.38 188 PHE A CA 1
ATOM 1478 C C . PHE A 1 188 ? -34.017 9.571 46.475 1.00 64.38 188 PHE A C 1
ATOM 1480 O O . PHE A 1 188 ? -34.281 8.718 45.632 1.00 64.38 188 PHE A O 1
ATOM 1487 N N . ASN A 1 189 ? -34.971 10.250 47.114 1.00 63.16 189 ASN A N 1
ATOM 1488 C CA . ASN A 1 189 ? -36.403 10.086 46.857 1.00 63.16 189 ASN A CA 1
ATOM 1489 C C . ASN A 1 189 ? -36.888 11.107 45.805 1.00 63.16 189 ASN A C 1
ATOM 1491 O O . ASN A 1 189 ? -37.637 12.032 46.110 1.00 63.16 189 ASN A O 1
ATOM 1495 N N . PHE A 1 190 ? -36.399 10.999 44.564 1.00 64.06 190 PHE A N 1
ATOM 1496 C CA . PHE A 1 190 ? -36.799 11.912 43.486 1.00 64.06 190 PHE A CA 1
ATOM 1497 C C . PHE A 1 190 ? -38.109 11.459 42.827 1.00 64.06 190 PHE A C 1
ATOM 1499 O O . PHE A 1 190 ? -38.138 10.497 42.059 1.00 64.06 190 PHE A O 1
ATOM 1506 N N . THR A 1 191 ? -39.188 12.209 43.062 1.00 65.38 191 THR A N 1
ATOM 1507 C CA . THR A 1 191 ? -40.536 11.973 42.509 1.00 65.38 191 THR A CA 1
ATOM 1508 C C . THR A 1 191 ? -40.547 11.874 40.978 1.00 65.38 191 THR A C 1
ATOM 1510 O O . THR A 1 191 ? -41.261 11.051 40.409 1.00 65.38 191 THR A O 1
ATOM 1513 N N . TRP A 1 192 ? -39.694 12.654 40.306 1.00 66.56 192 TRP A N 1
ATOM 1514 C CA . TRP A 1 192 ? -39.516 12.641 38.848 1.00 66.56 192 TRP A CA 1
ATOM 1515 C C . TRP A 1 192 ? -39.004 11.297 38.307 1.00 66.56 192 TRP A C 1
ATOM 1517 O O . TRP A 1 192 ? -39.491 10.805 37.290 1.00 66.56 192 TRP A O 1
ATOM 1527 N N . PHE A 1 193 ? -38.062 10.657 39.008 1.00 65.62 193 PHE A N 1
ATOM 1528 C CA . PHE A 1 193 ? -37.528 9.360 38.590 1.00 65.62 193 PHE A CA 1
ATOM 1529 C C . PHE A 1 193 ? -38.590 8.260 38.656 1.00 65.62 193 PHE A C 1
ATOM 1531 O O . PHE A 1 193 ? -38.603 7.393 37.788 1.00 65.62 193 PHE A O 1
ATOM 1538 N N . ASN A 1 194 ? -39.509 8.315 39.628 1.00 64.88 194 ASN A N 1
ATOM 1539 C CA . ASN A 1 194 ? -40.639 7.384 39.712 1.00 64.88 194 ASN A CA 1
ATOM 1540 C C . ASN A 1 194 ? -41.634 7.566 38.556 1.00 64.88 194 ASN A C 1
ATOM 1542 O O . ASN A 1 194 ? -42.161 6.573 38.060 1.00 64.88 194 ASN A O 1
ATOM 1546 N N . TYR A 1 195 ? -41.837 8.800 38.085 1.00 68.75 195 TYR A N 1
ATOM 1547 C CA . TYR A 1 195 ? -42.681 9.084 36.923 1.00 68.75 195 TYR A CA 1
ATOM 1548 C C . TYR A 1 195 ? -42.064 8.542 35.624 1.00 68.75 195 TYR A C 1
ATOM 1550 O O . TYR A 1 195 ? -42.716 7.807 34.890 1.00 68.75 195 TYR A O 1
ATOM 1558 N N . LEU A 1 196 ? -40.773 8.798 35.375 1.00 68.81 196 LEU A N 1
ATOM 1559 C CA . LEU A 1 196 ? -40.064 8.237 34.213 1.00 68.81 196 LEU A CA 1
ATOM 1560 C C . LEU A 1 196 ? -40.017 6.701 34.224 1.00 68.81 196 LEU A C 1
ATOM 1562 O O . LEU A 1 196 ? -40.103 6.069 33.169 1.00 68.81 196 LEU A O 1
ATOM 1566 N N . ARG A 1 197 ? -39.913 6.089 35.411 1.00 64.69 197 ARG A N 1
ATOM 1567 C CA . ARG A 1 197 ? -39.905 4.628 35.577 1.00 64.69 197 ARG A CA 1
ATOM 1568 C C . ARG A 1 197 ? -41.187 3.983 35.049 1.00 64.69 197 ARG A C 1
ATOM 1570 O O . ARG A 1 197 ? -41.107 2.942 34.407 1.00 64.69 197 ARG A O 1
ATOM 1577 N N . GLN A 1 198 ? -42.341 4.609 35.272 1.00 67.81 198 GLN A N 1
ATOM 1578 C CA . GLN A 1 198 ? -43.635 4.088 34.816 1.00 67.81 198 GLN A CA 1
ATOM 1579 C C . GLN A 1 198 ? -43.755 4.025 33.287 1.00 67.81 198 GLN A C 1
ATOM 1581 O O . GLN A 1 198 ? -44.454 3.157 32.777 1.00 67.81 198 GLN A O 1
ATOM 1586 N N . TRP A 1 199 ? -43.055 4.903 32.562 1.00 70.62 199 TRP A N 1
ATOM 1587 C CA . TRP A 1 199 ? -43.145 4.988 31.102 1.00 70.62 199 TRP A CA 1
ATOM 1588 C C . TRP A 1 199 ? -42.075 4.177 30.363 1.00 70.62 199 TRP A C 1
ATOM 1590 O O . TRP A 1 199 ? -42.359 3.628 29.304 1.00 70.62 199 TRP A O 1
ATOM 1600 N N . PHE A 1 200 ? -40.854 4.086 30.905 1.00 67.50 200 PHE A N 1
ATOM 1601 C CA . PHE A 1 200 ? -39.719 3.466 30.202 1.00 67.50 200 PHE A CA 1
ATOM 1602 C C . PHE A 1 200 ? -39.304 2.090 30.727 1.00 67.50 200 PHE A C 1
ATOM 1604 O O . PHE A 1 200 ? -38.572 1.381 30.039 1.00 67.50 200 PHE A O 1
ATOM 1611 N N . THR A 1 201 ? -39.735 1.684 31.926 1.00 56.28 201 THR A N 1
ATOM 1612 C CA . THR A 1 201 ? -39.352 0.372 32.471 1.00 56.28 201 THR A CA 1
ATOM 1613 C C . THR A 1 201 ? -40.508 -0.611 32.361 1.00 56.28 201 THR A C 1
ATOM 1615 O O . THR A 1 201 ? -41.565 -0.412 32.954 1.00 56.28 201 THR A O 1
ATOM 1618 N N . LEU A 1 202 ? -40.305 -1.695 31.604 1.00 56.53 202 LEU A N 1
ATOM 1619 C CA . LEU A 1 202 ? -41.217 -2.834 31.620 1.00 56.53 202 LEU A CA 1
ATOM 1620 C C . LEU A 1 202 ? -41.279 -3.383 33.057 1.00 56.53 202 LEU A C 1
ATOM 1622 O O . LEU A 1 202 ? -40.221 -3.641 33.645 1.00 56.53 202 LEU A O 1
ATOM 1626 N N . PRO A 1 203 ? -42.479 -3.608 33.627 1.00 55.03 203 PRO A N 1
ATOM 1627 C CA . PRO A 1 203 ? -42.634 -4.091 35.003 1.00 55.03 203 PRO A CA 1
ATOM 1628 C C . PRO A 1 203 ? -41.920 -5.430 35.260 1.00 55.03 203 PRO A C 1
ATOM 1630 O O . PRO A 1 203 ? -41.619 -5.766 36.401 1.00 55.03 203 PRO A O 1
ATOM 1633 N N . THR A 1 204 ? -41.570 -6.166 34.204 1.00 55.75 204 THR A N 1
ATOM 1634 C CA . THR A 1 204 ? -40.831 -7.433 34.257 1.00 55.75 204 THR A CA 1
ATOM 1635 C C . THR A 1 204 ? -39.352 -7.299 34.642 1.00 55.75 204 THR A C 1
ATOM 1637 O O . THR A 1 204 ? -38.781 -8.264 35.140 1.00 55.75 204 THR A O 1
ATOM 1640 N N . TRP A 1 205 ? -38.713 -6.136 34.466 1.00 46.38 205 TRP A N 1
ATOM 1641 C CA . TRP A 1 205 ? -37.286 -5.941 34.799 1.00 46.38 205 TRP A CA 1
ATOM 1642 C C . TRP A 1 205 ? -37.032 -5.654 36.279 1.00 46.38 205 TRP A C 1
ATOM 1644 O O . TRP A 1 205 ? -35.955 -5.927 36.809 1.00 46.38 205 TRP A O 1
ATOM 1654 N N . PHE A 1 206 ? -38.040 -5.125 36.961 1.00 54.66 206 PHE A N 1
ATOM 1655 C CA . PHE A 1 206 ? -38.045 -4.945 38.403 1.00 54.66 206 PHE A CA 1
ATOM 1656 C C . PHE A 1 206 ? -39.201 -5.746 38.959 1.00 54.66 206 PHE A C 1
ATOM 1658 O O . PHE A 1 206 ? -40.098 -5.165 39.568 1.00 54.66 206 PHE A O 1
ATOM 1665 N N . ALA A 1 207 ? -39.187 -7.064 38.735 1.00 44.66 207 ALA A N 1
ATOM 1666 C CA . ALA A 1 207 ? -40.006 -7.965 39.520 1.00 44.66 207 ALA A CA 1
ATOM 1667 C C . ALA A 1 207 ? -39.697 -7.675 40.995 1.00 44.66 207 ALA A C 1
ATOM 1669 O O . ALA A 1 207 ? -38.734 -8.178 41.577 1.00 44.66 207 ALA A O 1
ATOM 1670 N N . ASN A 1 208 ? -40.505 -6.797 41.593 1.00 45.34 208 ASN A N 1
ATOM 1671 C CA . ASN A 1 208 ? -40.829 -6.883 42.991 1.00 45.34 208 ASN A CA 1
ATOM 1672 C C . ASN A 1 208 ? -41.255 -8.327 43.118 1.00 45.34 208 ASN A C 1
ATOM 1674 O O . ASN A 1 208 ? -42.245 -8.728 42.506 1.00 45.34 208 ASN A O 1
ATOM 1678 N N . VAL A 1 209 ? -40.427 -9.115 43.799 1.00 45.97 209 VAL A N 1
ATOM 1679 C CA . VAL A 1 209 ? -40.846 -10.400 44.322 1.00 45.97 209 VAL A CA 1
ATOM 1680 C C . VAL A 1 209 ? -42.145 -10.067 45.030 1.00 45.97 209 VAL A C 1
ATOM 1682 O O . VAL A 1 209 ? -42.131 -9.399 46.066 1.00 45.97 209 VAL A O 1
ATOM 1685 N N . VAL A 1 210 ? -43.268 -10.366 44.377 1.00 47.28 210 VAL A N 1
ATOM 1686 C CA . VAL A 1 210 ? -44.570 -10.286 45.003 1.00 47.28 210 VAL A CA 1
ATOM 1687 C C . VAL A 1 210 ? -44.381 -11.217 46.178 1.00 47.28 210 VAL A C 1
ATOM 1689 O O . VAL A 1 210 ? -44.135 -12.409 45.988 1.00 47.28 210 VAL A O 1
ATOM 1692 N N . LYS A 1 211 ? -44.320 -10.657 47.388 1.00 43.34 211 LYS A N 1
ATOM 1693 C CA . LYS A 1 211 ? -44.461 -11.474 48.579 1.00 43.34 211 LYS A CA 1
ATOM 1694 C C . LYS A 1 211 ? -45.810 -12.142 48.390 1.00 43.34 211 LYS A C 1
ATOM 1696 O O . LYS A 1 211 ? -46.835 -11.467 48.449 1.00 43.34 211 LYS A O 1
ATOM 1701 N N . CYS A 1 212 ? -45.791 -13.420 48.036 1.00 45.03 212 CYS A N 1
ATOM 1702 C CA . CYS A 1 212 ? -46.975 -14.253 48.057 1.00 45.03 212 CYS A CA 1
ATOM 1703 C C . CYS A 1 212 ? -47.344 -14.440 49.531 1.00 45.03 212 CYS A C 1
ATOM 1705 O O . CYS A 1 212 ? -47.055 -15.474 50.120 1.00 45.03 212 CYS A O 1
ATOM 1707 N N . ASP A 1 213 ? -47.920 -13.404 50.136 1.00 53.38 213 ASP A N 1
ATOM 1708 C CA . ASP A 1 213 ? -48.619 -13.506 51.406 1.00 53.38 213 ASP A CA 1
ATOM 1709 C C . ASP A 1 213 ? -50.070 -13.864 51.079 1.00 53.38 213 ASP A C 1
ATOM 1711 O O . ASP A 1 213 ? -50.917 -12.992 50.912 1.00 53.38 213 ASP A O 1
ATOM 1715 N N . THR A 1 214 ? -50.344 -15.159 50.966 1.00 37.66 214 THR A N 1
ATOM 1716 C CA . THR A 1 214 ? -51.697 -15.735 51.028 1.00 37.66 214 THR A CA 1
ATOM 1717 C C . THR A 1 214 ? -51.546 -17.143 51.589 1.00 37.66 214 THR A C 1
ATOM 1719 O O . THR A 1 214 ? -51.050 -18.024 50.894 1.00 37.66 214 THR A O 1
ATOM 1722 N N . TRP A 1 215 ? -51.683 -17.325 52.905 1.00 38.66 215 TRP A N 1
ATOM 1723 C CA . TRP A 1 215 ? -52.966 -17.563 53.587 1.00 38.66 215 TRP A CA 1
ATOM 1724 C C . TRP A 1 215 ? -53.721 -18.742 52.966 1.00 38.66 215 TRP A C 1
ATOM 1726 O O . TRP A 1 215 ? -54.540 -18.526 52.079 1.00 38.66 215 TRP A O 1
ATOM 1736 N N . TYR A 1 216 ? -53.419 -19.951 53.446 1.00 36.72 216 TYR A N 1
ATOM 1737 C CA . TYR A 1 216 ? -54.375 -20.956 53.927 1.00 36.72 216 TYR A CA 1
ATOM 1738 C C . TYR A 1 216 ? -53.680 -21.821 54.981 1.00 36.72 216 TYR A C 1
ATOM 1740 O O . TYR A 1 216 ? -52.499 -22.170 54.756 1.00 36.72 216 TYR A O 1
#

pLDDT: mean 80.01, std 14.81, range [36.72, 95.5]

Organism: Candida boidinii (NCBI:txid5477)

Foldseek 3Di:
DVVVVVVVVVVVVVLVVLLVVLPPDQDDLLNLLLVLLLVQLLVQAAAPFDDDDDSLRSCLVALQSLLQSLLLSCLSVVNPPVSSLVNLVVSCVSNVPDDSVNSVVSNVCSVVWEDERDPPDDRVDHDNHHYHGDPVSSVVSSVVSVVVSVCVSCVVVVVSVVVVVVVVVVVVVVVVVVCVVVCVVVVDPDPVVVVVCVVPPDCVVPPPVPPPPDDD

Radius of gyration: 31.08 Å; chains: 1; bounding box: 74×35×81 Å

Secondary structure (DSSP, 8-state):
-HHHHHHHHHHHHHHHHHHHT----PPPHHHHHHHHHHHHHHHH--B---S-SSHHHHHHH-HHHHHHHHHHHHHHTTT-HHHHHHHHHHHHTT-TT--HHHHHHHHHHHHHSPBPP-TT--TTSPB-S-BPPPHHHHHHHHHHHHHHHHHHHHHHHHHHHHHHHHHHHHHHHHHHHHHHHTSHHHH---HHHHHHHHHHS-TTTT----------

=== Feature glossary ===
A reading guide for the features in this record.

Start from the sequence.

  · Sequence gives the chain of amino acids in standard one-letter code (A=alanine, C=cysteine, …, Y=tyrosine), read N→C. It is the only feature that is directly encoded by the gene; all structural features are derived from the folded form of this sequence.

Fold it, and you get atomic coordinates and the backbone conformation that goes with them.

  · The mmCIF table is the protein's shape written out atom by atom. For each backbone N, Cα, C, and carbonyl O, it records an (x, y, z) coordinate triple in Å plus the residue type, chain letter, and residue number.

  · Backbone dihedral angles. Every residue except chain termini has a φ (preceding-C → N → Cα → C) and a ψ (N → Cα → C → next-N). They are reported in degrees following the IUPAC sign convention. Secondary structure is essentially a statement about which (φ, ψ) basin each residue occupies.

  · DSSP 8-state secondary structure assigns each residue one of H (α-helix), G (3₁₀-helix), I (π-helix), E (extended β-strand), B (isolated β-bridge), T (hydrogen-bonded turn), S (bend), or '-' (coil). The assignment is computed from backbone hydrogen-bond geometry via the Kabsch–Sander algorithm.

  · P-SEA three-state annotation labels each residue as helix, strand, or coil based purely on the geometry of the Cα trace. It serves as a fallback when the full backbone (and thus DSSP) is unavailable.

Summarize the fold with a handful of shape descriptors and a per-residue structural alphabet.

  · Radius of gyration (Rg) is the root-mean-square distance of Cα atoms from their centroid — a single number for overall size and compactness. A globular domain of N residues has Rg ≈ 2.2·N^0.38 Å; an extended or disordered chain has a much larger Rg. The Cα contact count is the number of residue pairs whose Cα atoms are within 8 Å and are more than four positions apart in sequence — a standard proxy for tertiary packing density. The bounding box is the smallest axis-aligned box enclosing all Cα atoms.

  · Foldseek's 3Di representation compresses backbone geometry into a per-residue letter drawn from a learned twenty-state alphabet. It captures the tertiary interaction pattern around each residue — which residues are packed against it in space, regardless of where they are in sequence.

  · Accessible surface area quantifies burial. A residue with SASA near zero is packed into the hydrophobic core; one with SASA >100 Å² sits on the surface. Computed here via the Shrake–Rupley numerical algorithm with a 1.4 Å probe.

Ask how reliable the model is.

  · For AlphaFold models, the B-factor field carries pLDDT — the model's own estimate of local accuracy on a 0–100 scale. Regions with pLDDT<50 should be treated as essentially unmodeled; they often correspond to intrinsically disordered segments.

  · For experimental (PDB) structures, the B-factor (temperature factor) quantifies the positional spread of each atom in the crystal — a combination of thermal vibration and static disorder — in units of Å². High B-factors mark flexible loops or poorly resolved regions; low B-factors mark the rigid, well-ordered core.

  · PAE(i, j) answers: if I align the predicted and true structures on residue i, how far off (in Å) do I expect residue j to be? A block-diagonal PAE matrix with low values on the blocks and high values off-diagonal is the signature of a multi-domain protein with confidently predicted domains but uncertain inter-domain orientation.

Place it in context: what it resembles, what it is annotated as, and how it looks.

  · Structural nearest neighbors (via Foldseek easy-search vs the PDB). Reported per hit: target PDB id, E-value, and alignment TM-score. A TM-score above ~0.5 is the conventional threshold for 'same fold'.

  · Functional annotations link the protein to curated databases. InterPro entries identify conserved domains and families by matching the sequence against member-database signatures (Pfam, PROSITE, CDD, …). Gene Ontology (GO) terms describe molecular function, biological process, and cellular component in a controlled vocabulary. CATH places the structure in a hierarchical fold classification (Class/Architecture/Topology/Homologous-superfamily). The organism is the source species.

  · Plot images: a contact map (which residues are close in 3D, as an N×N binary image), a Ramachandran scatter (backbone torsion angles, revealing secondary-structure composition at a glance), and — for AlphaFold structures — a PAE heatmap (pairwise prediction confidence).

  · Structure images are PyMOL renders from six orthogonal camera directions. Cartoon representation draws helices as coils and strands as arrows; sticks shows the backbone as bonds; surface shows the solvent-excluded envelope. Rainbow coloring maps sequence position to hue (blue→red, N→C); chain coloring assigns a distinct color per polypeptide.